Protein AF-A0A355GPN4-F1 (afdb_monomer_lite)

Foldseek 3Di:
DDDDDDDDDDDDPDPPPPPPQDAAEWAWPPPAALAEAEFDDQAAQWGKDFGKTKTFADPPQDDWWKWKDKAFPPDPDRPDPDTDTDDWDDDPGMTIDTDIGIAAGWIKMKMFTDDVPDTRYIYIHTTYGHHAEEEEEAAQQSAANDAAWAAQPPPRLLEWEAQPVVRHIDRCTFNGREDAPRGHHYPRRVVQNVRCVRRNGRYYYYYLYYHPDAPVQCPPPHPSVVSSVVSCVVNPDHDYYHYDYDPND

Sequence (249 aa):
MSCCYRILVLLVFSLISLDAQATEALDLTTPESHQVIQRTGVAPGAGYADVLISGMVPEGITKTTWEYRLVKLPEQSPSSDFWINFTPKVTEKRFSYSARIAAGGWYRLEVRCRMQDKTEAVGNVSPIGVGEVFVVAGQSYATNCNDERLKVTDSLQRVVAYDPTKQEWVIAHDPQPVYDNSDGGSIWPPLGDALVKEFRVPVAFVNAAVGATSSTQWLPGGKLHTQLIASGAKVGRFRAVLWQQGESD

Secondary structure (DSSP, 8-state):
---------------------PPEE-EEEESPTT-EEEPB--STT--EEEEEEEEEPPTT--SPEEEEEEEETT--S-S---PEEE--EEETTEEEEEEEEESSSEEEEEEEEEETTEEEEEEEEEEEEEEEEEEEEESGGGTT-BSSPP----TT--EEEEETTTTEEEE-PSSP--TT---SB-SHHHHHHHHHHHH-S-EEEEE---SS--GGGGSTTSHHHHHHHHHHHHH-S-SEEEEE--TT-

pLDDT: mean 90.15, std 15.4, range [38.78, 98.88]

Radius of gyration: 26.24 Å; chains: 1; bounding box: 101×47×77 Å

Structure (mmCIF, N/CA/C/O backbone):
data_AF-A0A355GPN4-F1
#
_entry.id   AF-A0A355GPN4-F1
#
loop_
_atom_site.group_PDB
_atom_site.id
_atom_site.type_symbol
_atom_site.label_atom_id
_atom_site.label_alt_id
_atom_site.label_comp_id
_atom_site.label_asym_id
_atom_site.label_entity_id
_atom_site.label_seq_id
_atom_site.pdbx_PDB_ins_code
_atom_site.Cartn_x
_atom_site.Cartn_y
_atom_site.Cartn_z
_atom_site.occupancy
_atom_site.B_iso_or_equiv
_atom_site.auth_seq_id
_atom_site.auth_comp_id
_atom_site.auth_asym_id
_atom_site.auth_atom_id
_atom_site.pdbx_PDB_model_num
ATOM 1 N N . MET A 1 1 ? -77.039 27.792 50.028 1.00 38.78 1 MET A N 1
ATOM 2 C CA . MET A 1 1 ? -76.796 26.482 49.389 1.00 38.78 1 MET A CA 1
ATOM 3 C C . MET A 1 1 ? -75.647 26.640 48.403 1.00 38.78 1 MET A C 1
ATOM 5 O O . MET A 1 1 ? -75.714 27.524 47.566 1.00 38.78 1 MET A O 1
ATOM 9 N N . SER A 1 2 ? -74.595 25.846 48.624 1.00 39.94 2 SER A N 1
ATOM 10 C CA . SER A 1 2 ? -73.394 25.554 47.820 1.00 39.94 2 SER A CA 1
ATOM 11 C C . SER A 1 2 ? -72.716 26.652 46.992 1.00 39.94 2 SER A C 1
ATOM 13 O O . SER A 1 2 ? -73.094 26.939 45.863 1.00 39.94 2 SER A O 1
ATOM 15 N N . CYS A 1 3 ? -71.594 27.141 47.527 1.00 39.72 3 CYS A N 1
ATOM 16 C CA . CYS A 1 3 ? -70.522 27.789 46.775 1.00 39.72 3 CYS A CA 1
ATOM 17 C C . CYS A 1 3 ? -69.564 26.691 46.263 1.00 39.72 3 CYS A C 1
ATOM 19 O O . CYS A 1 3 ? -68.892 26.041 47.064 1.00 39.72 3 CYS A O 1
ATOM 21 N N . CYS A 1 4 ? -69.549 26.419 44.955 1.00 42.28 4 CYS A N 1
ATOM 22 C CA . CYS A 1 4 ? -68.675 25.412 44.341 1.00 42.28 4 CYS A CA 1
ATOM 23 C C . CYS A 1 4 ? -67.326 26.029 43.942 1.00 42.28 4 CYS A C 1
ATOM 25 O O . CYS A 1 4 ? -67.251 26.803 42.990 1.00 42.28 4 CYS A O 1
ATOM 27 N N . TYR A 1 5 ? -66.251 25.637 44.630 1.00 43.25 5 TYR A N 1
ATOM 28 C CA . TYR A 1 5 ? -64.871 25.892 44.209 1.00 43.25 5 TYR A CA 1
ATOM 29 C C . TYR A 1 5 ? -64.500 24.963 43.039 1.00 43.25 5 TYR A C 1
ATOM 31 O O . TYR A 1 5 ? -64.577 23.742 43.162 1.00 43.25 5 TYR A O 1
ATOM 39 N N . ARG A 1 6 ? -64.079 25.530 41.902 1.00 45.38 6 ARG A N 1
ATOM 40 C CA . ARG A 1 6 ? -63.434 24.788 40.806 1.00 45.38 6 ARG A CA 1
ATOM 41 C C . ARG A 1 6 ? -61.923 24.793 41.034 1.00 45.38 6 ARG A C 1
ATOM 43 O O . ARG A 1 6 ? -61.300 25.847 40.968 1.00 45.38 6 ARG A O 1
ATOM 50 N N . ILE A 1 7 ? -61.344 23.623 41.294 1.00 46.84 7 ILE A N 1
ATOM 51 C CA . ILE A 1 7 ? -59.891 23.418 41.349 1.00 46.84 7 ILE A CA 1
ATOM 52 C C . ILE A 1 7 ? -59.412 23.101 39.929 1.00 46.84 7 ILE A C 1
ATOM 54 O O . ILE A 1 7 ? -59.847 22.120 39.329 1.00 46.84 7 ILE A O 1
ATOM 58 N N . LEU A 1 8 ? -58.539 23.950 39.386 1.00 39.59 8 LEU A N 1
ATOM 59 C CA . LEU A 1 8 ? -57.861 23.744 38.108 1.00 39.59 8 LEU A CA 1
ATOM 60 C C . LEU A 1 8 ? -56.520 23.047 38.386 1.00 39.59 8 LEU A C 1
ATOM 62 O O . LEU A 1 8 ? -55.628 23.648 38.980 1.00 39.59 8 LEU A O 1
ATOM 66 N N . VAL A 1 9 ? -56.381 21.781 37.990 1.00 46.44 9 VAL A N 1
ATOM 67 C CA . VAL A 1 9 ? -55.115 21.035 38.089 1.00 46.44 9 VAL A CA 1
ATOM 68 C C . VAL A 1 9 ? -54.337 21.230 36.787 1.00 46.44 9 VAL A C 1
ATOM 70 O O . VAL A 1 9 ? -54.730 20.720 35.741 1.00 46.44 9 VAL A O 1
ATOM 73 N N . LEU A 1 10 ? -53.244 21.992 36.848 1.00 40.38 10 LEU A N 1
ATOM 74 C CA . LEU A 1 10 ? -52.276 22.147 35.760 1.00 40.38 10 LEU A CA 1
ATOM 75 C C . LEU A 1 10 ? -51.282 20.977 35.803 1.00 40.38 10 LEU A C 1
ATOM 77 O O . LEU A 1 10 ? -50.395 20.932 36.652 1.00 40.38 10 LEU A O 1
ATOM 81 N N . LEU A 1 11 ? -51.447 20.020 34.890 1.00 44.78 11 LEU A N 1
ATOM 82 C CA . LEU A 1 11 ? -50.480 18.950 34.634 1.00 44.78 11 LEU A CA 1
ATOM 83 C C . LEU A 1 11 ? -49.342 19.500 33.766 1.00 44.78 11 LEU A C 1
ATOM 85 O O . LEU A 1 11 ? -49.505 19.699 32.563 1.00 44.78 11 LEU A O 1
ATOM 89 N N . VAL A 1 12 ? -48.189 19.753 34.383 1.00 48.34 12 VAL A N 1
ATOM 90 C CA . VAL A 1 12 ? -46.943 20.074 33.678 1.00 48.34 12 VAL A CA 1
ATOM 91 C C . VAL A 1 12 ? -46.299 18.756 33.244 1.00 48.34 12 VAL A C 1
ATOM 93 O O . VAL A 1 12 ? -45.722 18.041 34.059 1.00 48.34 12 VAL A O 1
ATOM 96 N N . PHE A 1 13 ? -46.423 18.409 31.963 1.00 47.50 13 PHE A N 1
ATOM 97 C CA . PHE A 1 13 ? -45.644 17.328 31.360 1.00 47.50 13 PHE A CA 1
ATOM 98 C C . PHE A 1 13 ? -44.228 17.845 31.076 1.00 47.50 13 PHE A C 1
ATOM 100 O O . PHE A 1 13 ? -44.001 18.543 30.090 1.00 47.50 13 PHE A O 1
ATOM 107 N N . SER A 1 14 ? -43.270 17.513 31.943 1.00 50.06 14 SER A N 1
ATOM 108 C CA . SER A 1 14 ? -41.848 17.676 31.634 1.00 50.06 14 SER A CA 1
ATOM 109 C C . SER A 1 14 ? -41.467 16.686 30.533 1.00 50.06 14 SER A C 1
ATOM 111 O O . SER A 1 14 ? -41.400 15.480 30.767 1.00 50.06 14 SER A O 1
ATOM 113 N N . LEU A 1 15 ? -41.234 17.200 29.326 1.00 45.91 15 LEU A N 1
ATOM 114 C CA . LEU A 1 15 ? -40.596 16.471 28.233 1.00 45.91 15 LEU A CA 1
ATOM 115 C C . LEU A 1 15 ? -39.163 16.132 28.660 1.00 45.91 15 LEU A C 1
ATOM 117 O O . LEU A 1 15 ? -38.282 16.987 28.647 1.00 45.91 15 LEU A O 1
ATOM 121 N N . ILE A 1 16 ? -38.936 14.888 29.078 1.00 50.06 16 ILE A N 1
ATOM 122 C CA . ILE A 1 16 ? -37.587 14.342 29.214 1.00 50.06 16 ILE A CA 1
ATOM 123 C C . ILE A 1 16 ? -37.108 14.074 27.787 1.00 50.06 16 ILE A C 1
ATOM 125 O O . ILE A 1 16 ? -37.475 13.065 27.184 1.00 50.06 16 ILE A O 1
ATOM 129 N N . SER A 1 17 ? -36.337 15.003 27.222 1.00 50.44 17 SER A N 1
ATOM 130 C CA . SER A 1 17 ? -35.574 14.740 26.005 1.00 50.44 17 SER A CA 1
ATOM 131 C C . SER A 1 17 ? -34.567 13.637 26.320 1.00 50.44 17 SER A C 1
ATOM 133 O O . SER A 1 17 ? -33.613 13.851 27.067 1.00 50.44 17 SER A O 1
ATOM 135 N N . LEU A 1 18 ? -34.805 12.434 25.797 1.00 48.09 18 LEU A N 1
ATOM 136 C CA . LEU A 1 18 ? -33.777 11.406 25.718 1.00 48.09 18 LEU A CA 1
ATOM 137 C C . LEU A 1 18 ? -32.773 11.895 24.668 1.00 48.09 18 LEU A C 1
ATOM 139 O O . LEU A 1 18 ? -33.028 11.771 23.471 1.00 48.09 18 LEU A O 1
ATOM 143 N N . ASP A 1 19 ? -31.668 12.496 25.105 1.00 48.44 19 ASP A N 1
ATOM 144 C CA . ASP A 1 19 ? -30.539 12.768 24.217 1.00 48.44 19 ASP A CA 1
ATOM 145 C C . ASP A 1 19 ? -29.969 11.419 23.764 1.00 48.44 19 ASP A C 1
ATOM 147 O O . ASP A 1 19 ? -29.185 10.767 24.459 1.00 48.44 19 ASP A O 1
ATOM 151 N N . ALA A 1 20 ? -30.406 10.961 22.593 1.00 54.94 20 ALA A N 1
ATOM 152 C CA . ALA A 1 20 ? -29.729 9.902 21.871 1.00 54.94 20 ALA A CA 1
ATOM 153 C C . ALA A 1 20 ? -28.392 10.478 21.396 1.00 54.94 20 ALA A C 1
ATOM 155 O O . ALA A 1 20 ? -28.306 11.085 20.331 1.00 54.94 20 ALA A O 1
ATOM 156 N N . GLN A 1 21 ? -27.354 10.344 22.221 1.00 59.97 21 GLN A N 1
ATOM 157 C CA . GLN A 1 21 ? -26.003 10.742 21.841 1.00 59.97 21 GLN A CA 1
ATOM 158 C C . GLN A 1 21 ? -25.615 9.983 20.565 1.00 59.97 21 GLN A C 1
ATOM 160 O O . GLN A 1 21 ? -25.544 8.750 20.570 1.00 59.97 21 GLN A O 1
ATOM 165 N N . ALA A 1 22 ? -25.404 10.723 19.481 1.00 69.44 22 ALA A N 1
ATOM 166 C CA . ALA A 1 22 ? -24.989 10.166 18.205 1.00 69.44 22 ALA A CA 1
ATOM 167 C C . ALA A 1 22 ? -23.599 9.524 18.329 1.00 69.44 22 ALA A C 1
ATOM 169 O O . ALA A 1 22 ? -22.736 10.028 19.045 1.00 69.44 22 ALA A O 1
ATOM 170 N N . THR A 1 23 ? -23.382 8.410 17.630 1.00 82.25 23 THR A N 1
ATOM 171 C CA . THR A 1 23 ? -22.045 7.828 17.480 1.00 82.25 23 THR A CA 1
ATOM 172 C C . THR A 1 23 ? -21.208 8.739 16.585 1.00 82.25 23 THR A C 1
ATOM 174 O O . THR A 1 23 ? -21.593 9.014 15.448 1.00 82.25 23 THR A O 1
ATOM 177 N N . GLU A 1 24 ? -20.065 9.193 17.087 1.00 88.75 24 GLU A N 1
ATOM 178 C CA . GLU A 1 24 ? -19.136 10.041 16.345 1.00 88.75 24 GLU A CA 1
ATOM 179 C C . GLU A 1 24 ? -18.369 9.250 15.274 1.00 88.75 24 GLU A C 1
ATOM 181 O O . GLU A 1 24 ? -18.123 8.044 15.394 1.00 88.75 24 GLU A O 1
ATOM 186 N N . ALA A 1 25 ? -17.951 9.935 14.210 1.00 90.00 25 ALA A N 1
ATOM 187 C CA . ALA A 1 25 ? -17.074 9.346 13.207 1.00 90.00 25 ALA A CA 1
ATOM 188 C C . ALA A 1 25 ? -15.626 9.326 13.720 1.00 90.00 25 ALA A C 1
ATOM 190 O O . ALA A 1 25 ? -15.084 10.350 14.130 1.00 90.00 25 ALA A O 1
ATOM 191 N N . LEU A 1 26 ? -14.987 8.159 13.676 1.00 92.31 26 LEU A N 1
ATOM 192 C CA . LEU A 1 26 ? -13.564 7.996 13.952 1.00 92.31 26 LEU A CA 1
ATOM 193 C C . LEU A 1 26 ? -12.792 8.075 12.631 1.00 92.31 26 LEU A C 1
ATOM 195 O O . LEU A 1 26 ? -12.915 7.188 11.785 1.00 92.31 26 LEU A O 1
ATOM 199 N N . ASP A 1 27 ? -11.992 9.124 12.467 1.00 92.56 27 ASP A N 1
ATOM 200 C CA . ASP A 1 27 ? -11.192 9.338 11.260 1.00 92.56 27 ASP A CA 1
ATOM 201 C C . ASP A 1 27 ? -9.938 8.451 11.273 1.00 92.56 27 ASP A C 1
ATOM 203 O O . ASP A 1 27 ? -9.030 8.655 12.086 1.00 92.56 27 ASP A O 1
ATOM 207 N N . LEU A 1 28 ? -9.908 7.439 10.399 1.00 96.81 28 LEU A N 1
ATOM 208 C CA . LEU A 1 28 ? -8.771 6.536 10.227 1.00 96.81 28 LEU A CA 1
ATOM 209 C C . LEU A 1 28 ? -7.838 7.076 9.144 1.00 96.81 28 LEU A C 1
ATOM 211 O O . LEU A 1 28 ? -8.237 7.255 8.000 1.00 96.81 28 LEU A O 1
ATOM 215 N N . THR A 1 29 ? -6.568 7.256 9.497 1.00 96.44 29 THR A N 1
ATOM 216 C CA . THR A 1 29 ? -5.529 7.745 8.581 1.00 96.44 29 THR A CA 1
ATOM 217 C C . THR A 1 29 ? -4.593 6.647 8.092 1.00 96.44 29 THR A C 1
ATOM 219 O O . THR A 1 29 ? -3.949 6.809 7.063 1.00 96.44 29 THR A O 1
ATOM 222 N N . THR A 1 30 ? -4.471 5.540 8.832 1.00 96.62 30 THR A N 1
ATOM 223 C CA . THR A 1 30 ? -3.717 4.349 8.412 1.00 96.62 30 THR A CA 1
ATOM 224 C C . THR A 1 30 ? -4.454 3.098 8.892 1.00 96.62 30 THR A C 1
ATOM 226 O O . THR A 1 30 ? -4.911 3.085 10.042 1.00 96.62 30 THR A O 1
ATOM 229 N N . PRO A 1 31 ? -4.539 2.031 8.081 1.00 97.44 31 PRO A N 1
ATOM 230 C CA . PRO A 1 31 ? -4.145 1.953 6.666 1.00 97.44 31 PRO A CA 1
ATOM 231 C C . PRO A 1 31 ? -5.037 2.790 5.731 1.00 97.44 31 PRO A C 1
ATOM 233 O O . PRO A 1 31 ? -6.123 3.210 6.118 1.00 97.44 31 PRO A O 1
ATOM 236 N N . GLU A 1 32 ? -4.562 3.028 4.507 1.00 97.88 32 GLU A N 1
ATOM 237 C CA . GLU A 1 32 ? -5.301 3.697 3.425 1.00 97.88 32 GLU A CA 1
ATOM 238 C C . GLU A 1 32 ? -6.197 2.694 2.669 1.00 97.88 32 GLU A C 1
ATOM 240 O O . GLU A 1 32 ? -5.921 1.491 2.642 1.00 97.88 32 GLU A O 1
ATOM 245 N N . SER A 1 33 ? -7.263 3.173 2.014 1.00 98.06 33 SER A N 1
ATOM 246 C CA . SER A 1 33 ? -8.068 2.324 1.120 1.00 98.06 33 SER A CA 1
ATOM 247 C C . SER A 1 33 ? -7.189 1.738 0.009 1.00 98.06 33 SER A C 1
ATOM 249 O O . SER A 1 33 ? -6.311 2.419 -0.509 1.00 98.06 33 SER A O 1
ATOM 251 N N . HIS A 1 34 ? -7.415 0.468 -0.328 1.00 98.38 34 HIS A N 1
ATOM 252 C CA . HIS A 1 34 ? -6.662 -0.361 -1.277 1.00 98.38 34 HIS A CA 1
ATOM 253 C C . HIS A 1 34 ? -5.178 -0.584 -0.953 1.00 98.38 34 HIS A C 1
ATOM 255 O O . HIS A 1 34 ? -4.486 -1.260 -1.713 1.00 98.38 34 HIS A O 1
ATOM 261 N N . GLN A 1 35 ? -4.679 -0.113 0.191 1.00 98.44 35 GLN A N 1
ATOM 262 C CA . GLN A 1 35 ? -3.290 -0.337 0.573 1.00 98.44 35 GLN A CA 1
ATOM 263 C C . GLN A 1 35 ? -3.006 -1.826 0.807 1.00 98.44 35 GLN A C 1
ATOM 265 O O . GLN A 1 35 ? -3.729 -2.514 1.537 1.00 98.44 35 GLN A O 1
ATOM 270 N N . VAL A 1 36 ? -1.898 -2.312 0.242 1.00 98.62 36 VAL A N 1
ATOM 271 C CA . VAL A 1 36 ? -1.326 -3.625 0.564 1.00 98.62 36 VAL A CA 1
ATOM 272 C C . VAL A 1 36 ? -0.089 -3.429 1.429 1.00 98.62 36 VAL A C 1
ATOM 274 O O . VAL A 1 36 ? 0.824 -2.687 1.076 1.00 98.62 36 VAL A O 1
ATOM 277 N N . ILE A 1 37 ? -0.047 -4.123 2.562 1.00 98.50 37 ILE A N 1
ATOM 278 C CA . ILE A 1 37 ? 1.086 -4.142 3.482 1.00 98.50 37 ILE A CA 1
ATOM 279 C C . ILE A 1 37 ? 1.885 -5.428 3.247 1.00 98.50 37 ILE A C 1
ATOM 281 O O . ILE A 1 37 ? 1.318 -6.524 3.188 1.00 98.50 37 ILE A O 1
ATOM 285 N N . GLN A 1 38 ? 3.210 -5.307 3.139 1.00 98.56 38 GLN A N 1
ATOM 286 C CA . GLN A 1 38 ? 4.100 -6.443 2.902 1.00 98.56 38 GLN A CA 1
ATOM 287 C C . GLN A 1 38 ? 4.023 -7.473 4.033 1.00 98.56 38 GLN A C 1
ATOM 289 O O . GLN A 1 38 ? 4.368 -7.199 5.187 1.00 98.56 38 GLN A O 1
ATOM 294 N N . ARG A 1 39 ? 3.656 -8.704 3.678 1.00 98.31 39 ARG A N 1
ATOM 295 C CA . ARG A 1 39 ? 3.628 -9.843 4.595 1.00 98.31 39 ARG A CA 1
ATOM 296 C C . ARG A 1 39 ? 5.029 -10.360 4.924 1.00 98.31 39 ARG A C 1
ATOM 298 O O . ARG A 1 39 ? 5.952 -10.325 4.107 1.00 98.31 39 ARG A O 1
ATOM 305 N N . THR A 1 40 ? 5.149 -10.947 6.105 1.00 98.31 40 THR A N 1
ATOM 306 C CA . THR A 1 40 ? 6.187 -11.903 6.488 1.00 98.31 40 THR A CA 1
ATOM 307 C C . THR A 1 40 ? 5.777 -13.309 6.035 1.00 98.31 40 THR A C 1
ATOM 309 O O . THR A 1 40 ? 4.624 -13.707 6.202 1.00 98.31 40 THR A O 1
ATOM 312 N N . GLY A 1 41 ? 6.732 -14.074 5.499 1.00 96.00 41 GLY A N 1
ATOM 313 C CA . GLY A 1 41 ? 6.500 -15.388 4.886 1.00 96.00 41 GLY A CA 1
ATOM 314 C C . GLY A 1 41 ? 6.372 -15.317 3.360 1.00 96.00 41 GLY A C 1
ATOM 315 O O . GLY A 1 41 ? 6.245 -14.233 2.794 1.00 96.00 41 GLY A O 1
ATOM 316 N N . VAL A 1 42 ? 6.473 -16.474 2.695 1.00 94.19 42 VAL A N 1
ATOM 317 C CA . VAL A 1 42 ? 6.404 -16.593 1.221 1.00 94.19 42 VAL A CA 1
ATOM 318 C C . VAL A 1 42 ? 5.421 -17.659 0.730 1.00 94.19 42 VAL A C 1
ATOM 320 O O . VAL A 1 42 ? 5.001 -17.602 -0.420 1.00 94.19 42 VAL A O 1
ATOM 323 N N . ALA A 1 43 ? 4.981 -18.581 1.593 1.00 96.75 43 ALA A N 1
ATOM 324 C CA . ALA A 1 43 ? 4.058 -19.651 1.209 1.00 96.75 43 ALA A CA 1
ATOM 325 C C . ALA A 1 43 ? 2.722 -19.093 0.667 1.00 96.75 43 ALA A C 1
ATOM 327 O O . ALA A 1 43 ? 2.208 -18.131 1.250 1.00 96.75 43 ALA A O 1
ATOM 328 N N . PRO A 1 44 ? 2.145 -19.660 -0.408 1.00 96.88 44 PRO A N 1
ATOM 329 C CA . PRO A 1 44 ? 0.912 -19.149 -1.005 1.00 96.88 44 PRO A CA 1
ATOM 330 C C . PRO A 1 44 ? -0.246 -19.023 -0.005 1.00 96.88 44 PRO A C 1
ATOM 332 O O . PRO A 1 44 ? -0.556 -19.965 0.722 1.00 96.88 44 PRO A O 1
ATOM 335 N N . GLY A 1 45 ? -0.894 -17.858 0.028 1.00 95.25 45 GLY A N 1
ATOM 336 C CA . GLY A 1 45 ? -2.066 -17.560 0.860 1.00 95.25 45 GLY A CA 1
ATOM 337 C C . GLY A 1 45 ? -1.794 -17.459 2.365 1.00 95.25 45 GLY A C 1
ATOM 338 O O . GLY A 1 45 ? -2.736 -17.287 3.132 1.00 95.25 45 GLY A O 1
ATOM 339 N N . ALA A 1 46 ? -0.535 -17.571 2.795 1.00 96.25 46 ALA A N 1
ATOM 340 C CA . ALA A 1 46 ? -0.139 -17.578 4.201 1.00 96.25 46 ALA A CA 1
ATOM 341 C C . ALA A 1 46 ? 0.718 -16.357 4.567 1.00 96.25 46 ALA A C 1
ATOM 343 O O . ALA A 1 46 ? 1.119 -15.571 3.711 1.00 96.25 46 ALA A O 1
ATOM 344 N N . GLY A 1 47 ? 1.046 -16.216 5.848 1.00 97.50 47 GLY A N 1
ATOM 345 C CA . GLY A 1 47 ? 1.849 -15.108 6.362 1.00 97.50 47 GLY A CA 1
ATOM 346 C C . GLY A 1 47 ? 1.010 -14.055 7.073 1.00 97.50 47 GLY A C 1
ATOM 347 O O . GLY A 1 47 ? -0.192 -14.223 7.273 1.00 97.50 47 GLY A O 1
ATOM 348 N N . TYR A 1 48 ? 1.665 -12.986 7.501 1.00 98.00 48 TYR A N 1
ATOM 349 C CA . TYR A 1 48 ? 1.042 -11.913 8.274 1.00 98.00 48 TYR A CA 1
ATOM 350 C C . TYR A 1 48 ? 1.848 -10.622 8.162 1.00 98.00 48 TYR A C 1
ATOM 352 O O . TYR A 1 48 ? 3.027 -10.657 7.813 1.00 98.00 48 TYR A O 1
ATOM 360 N N . ALA A 1 49 ? 1.250 -9.495 8.522 1.00 98.12 49 ALA A N 1
ATOM 361 C CA . ALA A 1 49 ? 1.951 -8.241 8.749 1.00 98.12 49 ALA A CA 1
ATOM 362 C C . ALA A 1 49 ? 1.478 -7.618 10.061 1.00 98.12 49 ALA A C 1
ATOM 364 O O . ALA A 1 49 ? 0.342 -7.827 10.485 1.00 98.12 49 ALA A O 1
ATOM 365 N N . ASP A 1 50 ? 2.362 -6.855 10.691 1.00 97.75 50 ASP A N 1
ATOM 366 C CA . ASP A 1 50 ? 1.986 -5.969 11.783 1.00 97.75 50 ASP A CA 1
ATOM 367 C C . ASP A 1 50 ? 1.538 -4.647 11.129 1.00 97.75 50 ASP A C 1
ATOM 369 O O . ASP A 1 50 ? 2.355 -3.889 10.605 1.00 97.75 50 ASP A O 1
ATOM 373 N N . VAL A 1 51 ? 0.221 -4.447 11.045 1.00 97.81 51 VAL A N 1
ATOM 374 C CA . VAL A 1 51 ? -0.431 -3.329 10.353 1.00 97.81 51 VAL A CA 1
ATOM 375 C C . VAL A 1 51 ? -0.678 -2.205 11.348 1.00 97.81 51 VAL A C 1
ATOM 377 O O . VAL A 1 51 ? -1.342 -2.394 12.369 1.00 97.81 51 VAL A O 1
ATOM 380 N N . LEU A 1 52 ? -0.151 -1.023 11.035 1.00 98.06 52 LEU A N 1
ATOM 381 C CA . LEU A 1 52 ? -0.420 0.180 11.808 1.00 98.06 52 LEU A CA 1
ATOM 382 C C . LEU A 1 52 ? -1.866 0.621 11.579 1.00 98.06 52 LEU A C 1
ATOM 384 O O . LEU A 1 52 ? -2.264 0.911 10.458 1.00 98.06 52 LEU A O 1
ATOM 388 N N . ILE A 1 53 ? -2.623 0.707 12.663 1.00 98.12 53 ILE A N 1
ATOM 389 C CA . ILE A 1 53 ? -3.938 1.326 12.725 1.00 98.12 53 ILE A CA 1
ATOM 390 C C . ILE A 1 53 ? -3.752 2.668 13.421 1.00 98.12 53 ILE A C 1
ATOM 392 O O . ILE A 1 53 ? -3.311 2.710 14.573 1.00 98.12 53 ILE A O 1
ATOM 396 N N . SER A 1 54 ? -4.070 3.763 12.743 1.00 97.62 54 SER A N 1
ATOM 397 C CA . SER A 1 54 ? -3.977 5.099 13.323 1.00 97.62 54 SER A CA 1
ATOM 398 C C . SER A 1 54 ? -5.076 6.013 12.829 1.00 97.62 54 SER A C 1
ATOM 400 O O . SER A 1 54 ? -5.640 5.814 11.755 1.00 97.62 54 SER A O 1
ATOM 402 N N . GLY A 1 55 ? -5.328 7.056 13.603 1.00 96.38 55 GLY A N 1
ATOM 403 C CA . GLY A 1 55 ? -6.344 8.038 13.284 1.00 96.38 55 GLY A CA 1
ATOM 404 C C . GLY A 1 55 ? -6.410 9.152 14.315 1.00 96.38 55 GLY A C 1
ATOM 405 O O . GLY A 1 55 ? -5.584 9.226 15.236 1.00 96.38 55 GLY A O 1
ATOM 406 N N . MET A 1 56 ? -7.407 10.011 14.156 1.00 94.44 56 MET A N 1
ATOM 407 C CA . MET A 1 56 ? -7.688 11.101 15.082 1.00 94.44 56 MET A CA 1
ATOM 408 C C . MET A 1 56 ? -8.778 10.681 16.063 1.00 94.44 56 MET A C 1
ATOM 410 O O . MET A 1 56 ? -9.813 10.156 15.670 1.00 94.44 56 MET A O 1
ATOM 414 N N . VAL A 1 57 ? -8.537 10.900 17.353 1.00 89.25 57 VAL A N 1
ATOM 415 C CA . VAL A 1 57 ? -9.526 10.671 18.408 1.00 89.25 57 VAL A CA 1
ATOM 416 C C . VAL A 1 57 ? -10.510 11.850 18.406 1.00 89.25 57 VAL A C 1
ATOM 418 O O . VAL A 1 57 ? -10.049 12.989 18.541 1.00 89.25 57 VAL A O 1
ATOM 421 N N . PRO A 1 58 ? -11.830 11.613 18.273 1.00 86.06 58 PRO A N 1
ATOM 422 C CA . PRO A 1 58 ? -12.830 12.671 18.367 1.00 86.06 58 PRO A CA 1
ATOM 423 C C . PRO A 1 58 ? -12.804 13.356 19.737 1.00 86.06 58 PRO A C 1
ATOM 425 O O . PRO A 1 58 ? -12.348 12.785 20.735 1.00 86.06 58 PRO A O 1
ATOM 428 N N . GLU A 1 59 ? -13.279 14.599 19.799 1.00 84.31 59 GLU A N 1
ATOM 429 C CA . GLU A 1 59 ? -13.324 15.334 21.063 1.00 84.31 59 GLU A CA 1
ATOM 430 C C . GLU A 1 59 ? -14.288 14.667 22.056 1.00 84.31 59 GLU A C 1
ATOM 432 O O . GLU A 1 59 ? -15.280 14.053 21.683 1.00 84.31 59 GLU A O 1
ATOM 437 N N . GLY A 1 60 ? -13.975 14.733 23.351 1.00 78.94 60 GLY A N 1
ATOM 438 C CA . GLY A 1 60 ? -14.820 14.142 24.398 1.00 78.94 60 GLY A CA 1
ATOM 439 C C . GLY A 1 60 ? -14.674 12.627 24.596 1.00 78.94 60 GLY A C 1
ATOM 440 O O . GLY A 1 60 ? -15.102 12.118 25.633 1.00 78.94 60 GLY A O 1
ATOM 441 N N . ILE A 1 61 ? -13.992 11.905 23.697 1.00 79.94 61 ILE A N 1
ATOM 442 C CA . ILE A 1 61 ? -13.700 10.475 23.872 1.00 79.94 61 ILE A CA 1
ATOM 443 C C . ILE A 1 61 ? -12.603 10.298 24.931 1.00 79.94 61 ILE A C 1
ATOM 445 O O . ILE A 1 61 ? -11.404 10.339 24.653 1.00 79.94 61 ILE A O 1
ATOM 449 N N . THR A 1 62 ? -13.020 10.099 26.182 1.00 71.50 62 THR A N 1
ATOM 450 C CA . THR A 1 62 ? -12.127 9.823 27.313 1.00 71.50 62 THR A CA 1
ATOM 451 C C . THR A 1 62 ? -12.594 8.560 28.040 1.00 71.50 62 THR A C 1
ATOM 453 O O . THR A 1 62 ? -13.772 8.419 28.345 1.00 71.50 62 THR A O 1
ATOM 456 N N . LYS A 1 63 ? -11.669 7.630 28.327 1.00 74.38 63 LYS A N 1
ATOM 457 C CA . LYS A 1 63 ? -11.926 6.371 29.068 1.00 74.38 63 LYS A CA 1
ATOM 458 C C . LYS A 1 63 ? -12.851 5.358 28.364 1.00 74.38 63 LYS A C 1
ATOM 460 O O . LYS A 1 63 ? -13.691 4.732 29.005 1.00 74.38 63 LYS A O 1
ATOM 465 N N . THR A 1 64 ? -12.664 5.158 27.064 1.00 85.25 64 THR A N 1
ATOM 466 C CA . THR A 1 64 ? -13.369 4.133 26.281 1.00 85.25 64 THR A CA 1
ATOM 467 C C . THR A 1 64 ? -12.554 2.850 26.125 1.00 85.25 64 THR A C 1
ATOM 469 O O . THR A 1 64 ? -11.321 2.864 26.142 1.00 85.25 64 THR A O 1
ATOM 472 N N . THR A 1 65 ? -13.252 1.735 25.929 1.00 92.69 65 THR A N 1
ATOM 473 C CA . THR A 1 65 ? -12.672 0.488 25.427 1.00 92.69 65 THR A CA 1
ATOM 474 C C . THR A 1 65 ? -12.503 0.599 23.916 1.00 92.69 65 THR A C 1
ATOM 476 O O . THR A 1 65 ? -13.437 1.000 23.219 1.00 92.69 65 THR A O 1
ATOM 479 N N . TRP A 1 66 ? -11.320 0.254 23.413 1.00 95.06 66 TRP A N 1
ATOM 480 C CA . TRP A 1 66 ? -11.007 0.281 21.989 1.00 95.06 66 TRP A CA 1
ATOM 481 C C . TRP A 1 66 ? -11.036 -1.124 21.421 1.00 95.06 66 TRP A C 1
ATOM 483 O O . TRP A 1 66 ? -10.420 -2.045 21.960 1.00 95.06 66 TRP A O 1
ATOM 493 N N . GLU A 1 67 ? -11.741 -1.275 20.312 1.00 95.88 67 GLU A N 1
ATOM 494 C CA . GLU A 1 67 ? -11.922 -2.557 19.657 1.00 95.88 67 GLU A CA 1
ATOM 495 C C . GLU A 1 67 ? -11.735 -2.414 18.152 1.00 95.88 67 GLU A C 1
ATOM 497 O O . GLU A 1 67 ? -12.142 -1.413 17.559 1.00 95.88 67 GLU A O 1
ATOM 502 N N . TYR A 1 68 ? -11.141 -3.421 17.521 1.00 96.25 68 TYR A N 1
ATOM 503 C CA . TYR A 1 68 ? -11.106 -3.518 16.067 1.00 96.25 68 TYR A CA 1
ATOM 504 C C . TYR A 1 68 ? -11.629 -4.868 15.593 1.00 96.25 68 TYR A C 1
ATOM 506 O O . TYR A 1 68 ? -11.635 -5.856 16.331 1.00 96.25 68 TYR A O 1
ATOM 514 N N . ARG A 1 69 ? -12.065 -4.910 14.338 1.00 93.94 69 ARG A N 1
ATOM 515 C CA . ARG A 1 69 ? -12.499 -6.128 13.662 1.00 93.94 69 ARG A CA 1
ATOM 516 C C . ARG A 1 69 ? -12.069 -6.096 12.205 1.00 93.94 69 ARG A C 1
ATOM 518 O O . ARG A 1 69 ? -12.027 -5.042 11.577 1.00 93.94 69 ARG A O 1
ATOM 525 N N . LEU A 1 70 ? -11.774 -7.276 11.671 1.00 92.88 70 LEU A N 1
ATOM 526 C CA . LEU A 1 70 ? -11.489 -7.483 10.258 1.00 92.88 70 LEU A CA 1
ATOM 527 C C . LEU A 1 70 ? -12.603 -8.312 9.633 1.00 92.88 70 LEU A C 1
ATOM 529 O O . LEU A 1 70 ? -12.890 -9.415 10.092 1.00 92.88 70 LEU A O 1
ATOM 533 N N . VAL A 1 71 ? -13.196 -7.793 8.564 1.00 91.69 71 VAL A N 1
ATOM 534 C CA . VAL A 1 71 ? -14.173 -8.513 7.740 1.00 91.69 71 VAL A CA 1
ATOM 535 C C . VAL A 1 71 ? -13.497 -8.869 6.425 1.00 91.69 71 VAL A C 1
ATOM 537 O O . VAL A 1 71 ? -13.063 -7.976 5.701 1.00 91.69 71 VAL A O 1
ATOM 540 N N . LYS A 1 72 ? -13.360 -10.160 6.116 1.00 90.81 72 LYS A N 1
ATOM 541 C CA . LYS A 1 72 ? -12.745 -10.609 4.861 1.00 90.81 72 LYS A CA 1
ATOM 542 C C . LYS A 1 72 ? -13.725 -10.406 3.700 1.00 90.81 72 LYS A C 1
ATOM 544 O O . LYS A 1 72 ? -14.866 -10.830 3.782 1.00 90.81 72 LYS A O 1
ATOM 549 N N . LEU A 1 73 ? -13.286 -9.784 2.612 1.00 91.12 73 LEU A N 1
ATOM 550 C CA . LEU A 1 73 ? -14.104 -9.538 1.421 1.00 91.12 73 LEU A CA 1
ATOM 551 C C . LEU A 1 73 ? -13.950 -10.689 0.404 1.00 91.12 73 LEU A C 1
ATOM 553 O O . LEU A 1 73 ? -12.861 -11.269 0.320 1.00 91.12 73 LEU A O 1
ATOM 557 N N . PRO A 1 74 ? -14.996 -11.033 -0.380 1.00 85.62 74 PRO A N 1
ATOM 558 C CA . PRO A 1 74 ? -16.274 -10.326 -0.555 1.00 85.62 74 PRO A CA 1
ATOM 559 C C . PRO A 1 74 ? -17.397 -10.739 0.419 1.00 85.62 74 PRO A C 1
ATOM 561 O O . PRO A 1 74 ? -18.561 -10.439 0.154 1.00 85.62 74 PRO A O 1
ATOM 564 N N . GLU A 1 75 ? -17.102 -11.438 1.521 1.00 75.88 75 GLU A N 1
ATOM 565 C CA . GLU A 1 75 ? -18.145 -11.820 2.482 1.00 75.88 75 GLU A CA 1
ATOM 566 C C . GLU A 1 75 ? -18.808 -10.566 3.086 1.00 75.88 75 GLU A C 1
ATOM 568 O O . GLU A 1 75 ? -18.140 -9.658 3.582 1.00 75.88 75 GLU A O 1
ATOM 573 N N . GLN A 1 76 ? -20.142 -10.490 2.994 1.00 56.53 76 GLN A N 1
ATOM 574 C CA . GLN A 1 76 ? -20.926 -9.323 3.429 1.00 56.53 76 GLN A CA 1
ATOM 575 C C . GLN A 1 76 ? -21.297 -9.376 4.916 1.00 56.53 76 GLN A C 1
ATOM 577 O O . GLN A 1 76 ? -21.468 -8.332 5.548 1.00 56.53 76 GLN A O 1
ATOM 582 N N . SER A 1 77 ? -21.410 -10.579 5.482 1.00 55.62 77 SER A N 1
ATOM 583 C CA . SER A 1 77 ? -21.676 -10.773 6.905 1.00 55.62 77 SER A CA 1
ATOM 584 C C . SER A 1 77 ? -20.359 -11.001 7.641 1.00 55.62 77 SER A C 1
ATOM 586 O O . SER A 1 77 ? -19.546 -11.795 7.167 1.00 55.62 77 SER A O 1
ATOM 588 N N . PRO A 1 78 ? -20.128 -10.348 8.795 1.00 56.50 78 PRO A N 1
ATOM 589 C CA . PRO A 1 78 ? -18.996 -10.691 9.639 1.00 56.50 78 PRO A CA 1
ATOM 590 C C . PRO A 1 78 ? -19.076 -12.189 9.931 1.00 56.50 78 PRO A C 1
ATOM 592 O O . PRO A 1 78 ? -20.065 -12.649 10.497 1.00 56.50 78 PRO A O 1
ATOM 595 N N . SER A 1 79 ? -18.054 -12.961 9.559 1.00 50.81 79 SER A N 1
ATOM 596 C CA . SER A 1 79 ? -17.998 -14.389 9.902 1.00 50.81 79 SER A CA 1
ATOM 597 C C . SER A 1 79 ? -17.995 -14.616 11.423 1.00 50.81 79 SER A C 1
ATOM 599 O O . SER A 1 79 ? -18.226 -15.729 11.888 1.00 50.81 79 SER A O 1
ATOM 601 N N . SER A 1 80 ? -17.792 -13.551 12.210 1.00 53.09 80 SER A N 1
ATOM 602 C CA . SER A 1 80 ? -18.077 -13.497 13.641 1.00 53.09 80 SER A CA 1
ATOM 603 C C . SER A 1 80 ? -18.318 -12.058 14.133 1.00 53.09 80 SER A C 1
ATOM 605 O O . SER A 1 80 ? -17.724 -11.098 13.633 1.00 53.09 80 SER A O 1
ATOM 607 N N . ASP A 1 81 ? -19.113 -11.905 15.195 1.00 63.94 81 ASP A N 1
ATOM 608 C CA . ASP A 1 81 ? -19.196 -10.685 16.020 1.00 63.94 81 ASP A CA 1
ATOM 609 C C . ASP A 1 81 ? -17.947 -10.472 16.902 1.00 63.94 81 ASP A C 1
ATOM 611 O O . ASP A 1 81 ? -17.990 -9.795 17.930 1.00 63.94 81 ASP A O 1
ATOM 615 N N . PHE A 1 82 ? -16.809 -11.057 16.519 1.00 82.88 82 PHE A N 1
ATOM 616 C CA . PHE A 1 82 ? -15.608 -11.069 17.337 1.00 82.88 82 PHE A CA 1
ATOM 617 C C . PHE A 1 82 ? -14.811 -9.776 17.157 1.00 82.88 82 PHE A C 1
ATOM 619 O O . PHE A 1 82 ? -14.018 -9.611 16.229 1.00 82.88 82 PHE A O 1
ATOM 626 N N . TRP A 1 83 ? -15.055 -8.842 18.066 1.00 93.06 83 TRP A N 1
ATOM 627 C CA . TRP A 1 83 ? -14.262 -7.635 18.235 1.00 93.06 83 TRP A CA 1
ATOM 628 C C . TRP A 1 83 ? -13.034 -7.931 19.098 1.00 93.06 83 TRP A C 1
ATOM 630 O O . TRP A 1 83 ? -13.129 -8.595 20.130 1.00 93.06 83 TRP A O 1
ATOM 640 N N . ILE A 1 84 ? -11.873 -7.433 18.677 1.00 94.62 84 ILE A N 1
ATOM 641 C CA . ILE A 1 84 ? -10.605 -7.608 19.383 1.00 94.62 84 ILE A CA 1
ATOM 642 C C . ILE A 1 84 ? -10.307 -6.333 20.162 1.00 94.62 84 ILE A C 1
ATOM 644 O O . ILE A 1 84 ? -10.134 -5.267 19.572 1.00 94.62 84 ILE A O 1
ATOM 648 N N . ASN A 1 85 ? -10.210 -6.460 21.484 1.00 95.69 85 ASN A N 1
ATOM 649 C CA . ASN A 1 85 ? -9.794 -5.369 22.359 1.00 95.69 85 ASN A CA 1
ATOM 650 C C . ASN A 1 85 ? -8.329 -4.996 22.116 1.00 95.69 85 ASN A C 1
ATOM 652 O O . ASN A 1 85 ? -7.467 -5.869 21.986 1.00 95.69 85 ASN A O 1
ATOM 656 N N . PHE A 1 86 ? -8.036 -3.700 22.125 1.00 95.94 86 PHE A N 1
ATOM 657 C CA . PHE A 1 86 ? -6.671 -3.196 22.074 1.00 95.94 86 PHE A CA 1
ATOM 658 C C . PHE A 1 86 ? -6.494 -1.941 22.925 1.00 95.94 86 PHE A C 1
ATOM 660 O O . PHE A 1 86 ? -7.453 -1.258 23.271 1.00 95.94 86 PHE A O 1
ATOM 667 N N . THR A 1 87 ? -5.242 -1.624 23.243 1.00 95.44 87 THR A N 1
ATOM 668 C CA . THR A 1 87 ? -4.880 -0.395 23.954 1.00 95.44 87 THR A CA 1
ATOM 669 C C . THR A 1 87 ? -4.070 0.482 23.006 1.00 95.44 87 THR A C 1
ATOM 671 O O . THR A 1 87 ? -2.909 0.154 22.738 1.00 95.44 87 THR A O 1
ATOM 674 N N . PRO A 1 88 ? -4.638 1.571 22.458 1.00 94.81 88 PRO A N 1
ATOM 675 C CA . PRO A 1 88 ? -3.881 2.461 21.592 1.00 94.81 88 PRO A CA 1
ATOM 676 C C . PRO A 1 88 ? -2.836 3.247 22.384 1.00 94.81 88 PRO A C 1
ATOM 678 O O . PRO A 1 88 ? -3.073 3.682 23.512 1.00 94.81 88 PRO A O 1
ATOM 681 N N . LYS A 1 89 ? -1.706 3.541 21.740 1.00 95.31 89 LYS A N 1
ATOM 682 C CA . LYS A 1 89 ? -0.866 4.667 22.144 1.00 95.31 89 LYS A CA 1
ATOM 683 C C . LYS A 1 89 ? -1.526 5.944 21.638 1.00 95.31 89 LYS A C 1
ATOM 685 O O . LYS A 1 89 ? -1.676 6.115 20.428 1.00 95.31 89 LYS A O 1
ATOM 690 N N . VAL A 1 90 ? -1.880 6.836 22.557 1.00 92.31 90 VAL A N 1
ATOM 691 C CA . VAL A 1 90 ? -2.435 8.156 22.242 1.00 92.31 90 VAL A CA 1
ATOM 692 C C . VAL A 1 90 ? -1.378 9.220 22.522 1.00 92.31 90 VAL A C 1
ATOM 694 O O . VAL A 1 90 ? -0.744 9.225 23.577 1.00 92.31 90 VAL A O 1
ATOM 697 N N . THR A 1 91 ? -1.135 10.103 21.562 1.00 91.38 91 THR A N 1
ATOM 698 C CA . THR A 1 91 ? -0.262 11.273 21.722 1.00 91.38 91 THR A CA 1
ATOM 699 C C . THR A 1 91 ? -1.002 12.474 21.158 1.00 91.38 91 THR A C 1
ATOM 701 O O . THR A 1 91 ? -1.387 12.466 19.989 1.00 91.38 91 THR A O 1
ATOM 704 N N . GLU A 1 92 ? -1.243 13.472 22.011 1.00 88.31 92 GLU A N 1
ATOM 705 C CA . GLU A 1 92 ? -2.167 14.579 21.734 1.00 88.31 92 GLU A CA 1
ATOM 706 C C . GLU A 1 92 ? -3.561 14.042 21.361 1.00 88.31 92 GLU A C 1
ATOM 708 O O . GLU A 1 92 ? -4.234 13.458 22.207 1.00 88.31 92 GLU A O 1
ATOM 713 N N . LYS A 1 93 ? -3.976 14.189 20.098 1.00 90.44 93 LYS A N 1
ATOM 714 C CA . LYS A 1 93 ? -5.252 13.688 19.564 1.00 90.44 93 LYS A CA 1
ATOM 715 C C . LYS A 1 93 ? -5.089 12.505 18.605 1.00 90.44 93 LYS A C 1
ATOM 717 O O . LYS A 1 93 ? -6.065 12.082 17.997 1.00 90.44 93 LYS A O 1
ATOM 722 N N . ARG A 1 94 ? -3.878 11.969 18.434 1.00 94.06 94 ARG A N 1
ATOM 723 C CA . ARG A 1 94 ? -3.618 10.867 17.500 1.00 94.06 94 ARG A CA 1
ATOM 724 C C . ARG A 1 94 ? -3.507 9.554 18.251 1.00 94.06 94 ARG A C 1
ATOM 726 O O . ARG A 1 94 ? -2.684 9.439 19.161 1.00 94.06 94 ARG A O 1
ATOM 733 N N . PHE A 1 95 ? -4.294 8.565 17.846 1.00 95.31 95 PHE A N 1
ATOM 734 C CA . PHE A 1 95 ? -4.149 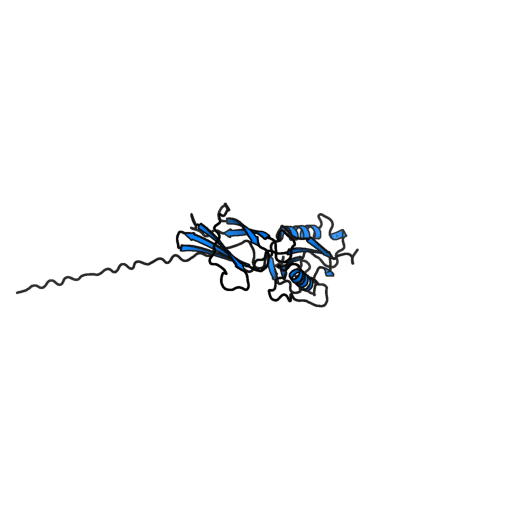7.202 18.340 1.00 95.31 95 PHE A CA 1
ATOM 735 C C . PHE A 1 95 ? -3.353 6.355 17.346 1.00 95.31 95 PHE A C 1
ATOM 737 O O . PHE A 1 95 ? -3.346 6.610 16.141 1.00 95.31 95 PHE A O 1
ATOM 744 N N . SER A 1 96 ? -2.668 5.341 17.865 1.00 97.25 96 SER A N 1
ATOM 745 C CA . SER A 1 96 ? -1.922 4.372 17.070 1.00 97.25 96 SER A CA 1
ATOM 746 C C . SER A 1 96 ? -1.892 3.011 17.758 1.00 97.25 96 SER A C 1
ATOM 748 O O . SER A 1 96 ? -1.760 2.922 18.981 1.00 97.25 96 SER A O 1
ATOM 750 N N . TYR A 1 97 ? -2.007 1.947 16.975 1.00 97.94 97 TYR A N 1
ATOM 751 C CA . TYR A 1 97 ? -1.899 0.568 17.434 1.00 97.94 97 TYR A CA 1
ATOM 752 C C . TYR A 1 97 ? -1.368 -0.316 16.305 1.00 97.94 97 TYR A C 1
ATOM 754 O O . TYR A 1 97 ? -1.698 -0.096 15.147 1.00 97.94 97 TYR A O 1
ATOM 762 N N . SER A 1 98 ? -0.546 -1.312 16.628 1.00 97.94 98 SER A N 1
ATOM 763 C CA . SER A 1 98 ? -0.044 -2.273 15.643 1.00 97.94 98 SER A CA 1
ATOM 764 C C . SER A 1 98 ? -0.804 -3.588 15.787 1.00 97.94 98 SER A C 1
ATOM 766 O O . SER A 1 98 ? -0.645 -4.288 16.789 1.00 97.94 98 SER A O 1
ATOM 768 N N . ALA A 1 99 ? -1.651 -3.904 14.808 1.00 97.19 99 ALA A N 1
ATOM 769 C CA . ALA A 1 99 ? -2.446 -5.124 14.781 1.00 97.19 99 ALA A CA 1
ATOM 770 C C . ALA A 1 99 ? -1.786 -6.170 13.881 1.00 97.19 99 ALA A C 1
ATOM 772 O O . ALA A 1 99 ? -1.453 -5.893 12.730 1.00 97.19 99 ALA A O 1
ATOM 773 N N . ARG A 1 100 ? -1.634 -7.401 14.371 1.00 97.12 100 ARG A N 1
ATOM 774 C CA . ARG A 1 100 ? -1.155 -8.504 13.536 1.00 97.12 100 ARG A CA 1
ATOM 775 C C . ARG A 1 100 ? -2.289 -9.037 12.667 1.00 97.12 100 ARG A C 1
ATOM 777 O O . ARG A 1 100 ? -3.227 -9.641 13.179 1.00 97.12 100 ARG A O 1
ATOM 784 N N . ILE A 1 101 ? -2.168 -8.856 11.357 1.00 96.06 101 ILE A N 1
ATOM 785 C CA . ILE A 1 101 ? -3.178 -9.232 10.366 1.00 96.06 101 ILE A CA 1
ATOM 786 C C . ILE A 1 101 ? -2.626 -10.338 9.468 1.00 96.06 101 ILE A C 1
ATOM 788 O O . ILE A 1 101 ? -1.512 -10.233 8.954 1.00 96.06 101 ILE A O 1
ATOM 792 N N . ALA A 1 102 ? -3.399 -11.409 9.287 1.00 96.25 102 ALA A N 1
ATOM 793 C CA . ALA A 1 102 ? -3.042 -12.504 8.392 1.00 96.25 102 ALA A CA 1
ATOM 794 C C . ALA A 1 102 ? -3.123 -12.078 6.916 1.00 96.25 102 ALA A C 1
ATOM 796 O O . ALA A 1 102 ? -3.950 -11.255 6.531 1.00 96.25 102 ALA A O 1
ATOM 797 N N . ALA A 1 103 ? -2.272 -12.672 6.083 1.00 96.56 103 ALA A N 1
ATOM 798 C CA . ALA A 1 103 ? -2.369 -12.550 4.635 1.00 96.56 103 ALA A CA 1
ATOM 799 C C . ALA A 1 103 ? -3.564 -13.348 4.081 1.00 96.56 103 ALA A C 1
ATOM 801 O O . ALA A 1 103 ? -4.119 -14.214 4.758 1.00 96.56 103 ALA A O 1
ATOM 802 N N . GLY A 1 104 ? -3.910 -13.106 2.812 1.00 81.75 104 GLY A N 1
ATOM 803 C CA . GLY A 1 104 ? -4.805 -14.001 2.062 1.00 81.75 104 GLY A CA 1
ATOM 804 C C . GLY A 1 104 ? -6.066 -13.368 1.476 1.00 81.75 104 GLY A C 1
ATOM 805 O O . GLY A 1 104 ? -6.952 -14.104 1.034 1.00 81.75 104 GLY A O 1
ATOM 806 N N . GLY A 1 105 ? -6.184 -12.039 1.457 1.00 86.31 105 GLY A N 1
ATOM 807 C CA . GLY A 1 105 ? -7.267 -11.360 0.746 1.00 86.31 105 GLY A CA 1
ATOM 808 C C . GLY A 1 105 ? -7.431 -9.891 1.111 1.00 86.31 105 GLY A C 1
ATOM 809 O O . GLY A 1 105 ? -6.580 -9.307 1.781 1.00 86.31 105 GLY A O 1
ATOM 810 N N . TRP A 1 106 ? -8.544 -9.328 0.648 1.00 96.25 106 TRP A N 1
ATOM 811 C CA . TRP A 1 106 ? -9.008 -8.008 1.044 1.00 96.25 106 TRP A CA 1
ATOM 812 C C . TRP A 1 106 ? -9.779 -8.075 2.359 1.00 96.25 106 TRP A C 1
ATOM 814 O O . TRP A 1 106 ? -10.573 -8.991 2.576 1.00 96.25 106 TRP A O 1
ATOM 824 N N . TYR A 1 107 ? -9.576 -7.078 3.209 1.00 95.56 107 TYR A N 1
ATOM 825 C CA . TYR A 1 107 ? -10.295 -6.898 4.460 1.00 95.56 107 TYR A CA 1
ATOM 826 C C . TYR A 1 107 ? -10.947 -5.517 4.505 1.00 95.56 107 TYR A C 1
ATOM 828 O O . TYR A 1 107 ? -10.390 -4.541 4.012 1.00 95.56 107 TYR A O 1
ATOM 836 N N . ARG A 1 108 ? -12.107 -5.410 5.146 1.00 95.69 108 ARG A N 1
ATOM 837 C CA . ARG A 1 108 ? -12.563 -4.160 5.752 1.00 95.69 108 ARG A CA 1
ATOM 838 C C . ARG A 1 108 ? -12.097 -4.152 7.202 1.00 95.69 108 ARG A C 1
ATOM 840 O O . ARG A 1 108 ? -12.435 -5.066 7.955 1.00 95.69 108 ARG A O 1
ATOM 847 N N . LEU A 1 109 ? -11.316 -3.144 7.573 1.00 96.00 109 LEU A N 1
ATOM 848 C CA . LEU A 1 109 ? -10.954 -2.884 8.960 1.00 96.00 109 LEU A CA 1
ATOM 849 C C . LEU A 1 109 ? -11.993 -1.946 9.558 1.00 96.00 109 LEU A C 1
ATOM 851 O O . LEU A 1 109 ? -12.223 -0.864 9.030 1.00 96.00 109 LEU A O 1
ATOM 855 N N . GLU A 1 110 ? -12.590 -2.358 10.665 1.00 95.94 110 GLU A N 1
ATOM 856 C CA . GLU A 1 110 ? -13.501 -1.547 11.464 1.00 95.94 110 GLU A CA 1
ATOM 857 C C . GLU A 1 110 ? -12.859 -1.303 12.829 1.00 95.94 110 GLU A C 1
ATOM 859 O O . GLU A 1 110 ? -12.289 -2.218 13.424 1.00 95.94 110 GLU A O 1
ATOM 864 N N . VAL A 1 111 ? -12.957 -0.078 13.332 1.00 96.50 111 VAL A N 1
ATOM 865 C CA . VAL A 1 111 ? -12.450 0.333 14.642 1.00 96.50 111 VAL A CA 1
ATOM 866 C C . VAL A 1 111 ? -13.569 1.058 15.366 1.00 96.50 111 VAL A C 1
ATOM 868 O O . VAL A 1 111 ? -14.258 1.890 14.774 1.00 96.50 111 VAL A O 1
ATOM 871 N N . ARG A 1 112 ? -13.758 0.757 16.648 1.00 94.88 112 ARG A N 1
ATOM 872 C CA . ARG A 1 112 ? -14.748 1.442 17.473 1.00 94.88 112 ARG A CA 1
ATOM 873 C C . ARG A 1 112 ? -14.248 1.726 18.880 1.00 94.88 112 ARG A C 1
ATOM 875 O O . ARG A 1 112 ? -13.421 1.000 19.431 1.00 94.88 112 ARG A O 1
ATOM 882 N N . CYS A 1 113 ? -14.833 2.763 19.460 1.00 93.88 113 CYS A N 1
ATOM 883 C CA . CYS A 1 113 ? -14.695 3.150 20.853 1.00 93.88 113 CYS A CA 1
ATOM 884 C C . CYS A 1 113 ? -16.015 2.875 21.567 1.00 93.88 113 CYS A C 1
ATOM 886 O O . CYS A 1 113 ? -17.069 3.336 21.123 1.00 93.88 113 CYS A O 1
ATOM 888 N N . ARG A 1 114 ? -15.964 2.162 22.691 1.00 91.56 114 ARG A N 1
ATOM 889 C CA . ARG A 1 114 ? -17.140 1.854 23.506 1.00 91.56 114 ARG A CA 1
ATOM 890 C C . ARG A 1 114 ? -17.031 2.417 24.911 1.00 91.56 114 ARG A C 1
ATOM 892 O O . ARG A 1 114 ? -15.972 2.354 25.533 1.00 91.56 114 ARG A O 1
ATOM 899 N N . MET A 1 115 ? -18.156 2.887 25.432 1.00 88.56 115 MET A N 1
ATOM 900 C CA . MET A 1 115 ? -18.350 3.144 26.853 1.00 88.56 115 MET A CA 1
ATOM 901 C C . MET A 1 115 ? -19.530 2.290 27.316 1.00 88.56 115 MET A C 1
ATOM 903 O O . MET A 1 115 ? -20.654 2.484 26.860 1.00 88.56 115 MET A O 1
ATOM 907 N N . GLN A 1 116 ? -19.270 1.312 28.190 1.00 84.50 116 GLN A N 1
ATOM 908 C CA . GLN A 1 116 ? -20.261 0.296 28.573 1.00 84.50 116 GLN A CA 1
ATOM 909 C C . GLN A 1 116 ? -20.868 -0.392 27.324 1.00 84.50 116 GLN A C 1
ATOM 911 O O . GLN A 1 116 ? -20.138 -0.940 26.489 1.00 84.50 116 GLN A O 1
ATOM 916 N N . ASP A 1 117 ? -22.191 -0.340 27.164 1.00 83.38 117 ASP A N 1
ATOM 917 C CA . ASP A 1 117 ? -22.914 -0.934 26.036 1.00 83.38 117 ASP A CA 1
ATOM 918 C C . ASP A 1 117 ? -23.102 -0.004 24.834 1.00 83.38 117 ASP A C 1
ATOM 920 O O . ASP A 1 117 ? -23.607 -0.424 23.792 1.00 83.38 117 ASP A O 1
ATOM 924 N N . LYS A 1 118 ? -22.626 1.240 24.930 1.00 87.44 118 LYS A N 1
ATOM 925 C CA . LYS A 1 118 ? -22.778 2.250 23.884 1.00 87.44 118 LYS A CA 1
ATOM 926 C C . LYS A 1 118 ? -21.512 2.384 23.036 1.00 87.44 118 LYS A C 1
ATOM 928 O O . LYS A 1 118 ? -20.392 2.393 23.549 1.00 87.44 118 LYS A O 1
ATOM 933 N N . THR A 1 119 ? -21.701 2.495 21.718 1.00 90.62 119 THR A N 1
ATOM 934 C CA . THR A 1 119 ? -20.626 2.849 20.778 1.00 90.62 119 THR A CA 1
ATOM 935 C C . THR A 1 119 ? -20.548 4.367 20.669 1.00 90.62 119 THR A C 1
ATOM 937 O O . THR A 1 119 ? -21.487 5.003 20.192 1.00 90.62 119 THR A O 1
ATOM 940 N N . GLU A 1 120 ? -19.434 4.933 21.124 1.00 91.69 120 GLU A N 1
ATOM 941 C CA . GLU A 1 120 ? -19.201 6.381 21.156 1.00 91.69 120 GLU A CA 1
ATOM 942 C C . GLU A 1 120 ? -18.598 6.887 19.850 1.00 91.69 120 GLU A C 1
ATOM 944 O O . GLU A 1 120 ? -18.971 7.953 19.382 1.00 91.69 120 GLU A O 1
ATOM 949 N N . ALA A 1 121 ? -17.701 6.110 19.237 1.00 92.75 121 ALA A N 1
ATOM 950 C CA . ALA A 1 121 ? -17.118 6.450 17.946 1.00 92.75 121 ALA A CA 1
ATOM 951 C C . ALA A 1 121 ? -16.863 5.203 17.097 1.00 92.75 121 ALA A C 1
ATOM 953 O O . ALA A 1 121 ? -16.549 4.140 17.641 1.00 92.75 121 ALA A O 1
ATOM 954 N N . VAL A 1 122 ? -16.973 5.330 15.775 1.00 94.50 122 VAL A N 1
ATOM 955 C CA . VAL A 1 122 ? -16.711 4.240 14.824 1.00 94.50 122 VAL A CA 1
ATOM 956 C C . VAL A 1 122 ? -16.058 4.752 13.545 1.00 94.50 122 VAL A C 1
ATOM 958 O O . VAL A 1 122 ? -16.412 5.807 13.027 1.00 94.50 122 VAL A O 1
ATOM 961 N N . GLY A 1 123 ? -15.102 3.989 13.028 1.00 95.19 123 GLY A N 1
ATOM 962 C CA . GLY A 1 123 ? -14.370 4.279 11.800 1.00 95.19 123 GLY A CA 1
ATOM 963 C C . GLY A 1 123 ? -14.085 2.993 11.046 1.00 95.19 123 GLY A C 1
ATOM 964 O O . GLY A 1 123 ? -14.036 1.911 11.635 1.00 95.19 123 GLY A O 1
ATOM 965 N N . ASN A 1 124 ? -13.922 3.084 9.732 1.00 96.50 124 ASN A N 1
ATOM 966 C CA . ASN A 1 124 ? -13.555 1.929 8.929 1.00 96.50 124 ASN A CA 1
ATOM 967 C C . ASN A 1 124 ? -12.749 2.332 7.696 1.00 96.50 124 ASN A C 1
ATOM 969 O O . ASN A 1 124 ? -12.855 3.457 7.217 1.00 96.50 124 ASN A O 1
ATOM 973 N N . VAL A 1 125 ? -11.966 1.387 7.185 1.00 97.50 125 VAL A N 1
ATOM 974 C CA . VAL A 1 125 ? -11.256 1.506 5.912 1.00 97.50 125 VAL A CA 1
ATOM 975 C C . VAL A 1 125 ? -11.382 0.203 5.135 1.00 97.50 125 VAL A C 1
ATOM 977 O O . VAL A 1 125 ? -11.323 -0.898 5.696 1.00 97.50 125 VAL A O 1
ATOM 980 N N . SER A 1 126 ? -11.618 0.325 3.832 1.00 96.00 126 SER A N 1
ATOM 981 C CA . SER A 1 126 ? -11.876 -0.809 2.955 1.00 96.00 126 SER A CA 1
ATOM 982 C C . SER A 1 126 ? -11.505 -0.510 1.500 1.00 96.00 126 SER A C 1
ATOM 984 O O . SER A 1 126 ? -11.694 0.628 1.063 1.00 96.00 126 SER A O 1
ATOM 986 N N . PRO A 1 127 ? -11.053 -1.518 0.734 1.00 97.38 127 PRO A N 1
ATOM 987 C CA . PRO A 1 127 ? -10.396 -2.731 1.218 1.00 97.38 127 PRO A CA 1
ATOM 988 C C . PRO A 1 127 ? -8.980 -2.415 1.728 1.00 97.38 127 PRO A C 1
ATOM 990 O O . PRO A 1 127 ? -8.408 -1.398 1.368 1.00 97.38 127 PRO A O 1
ATOM 993 N N . ILE A 1 128 ? -8.393 -3.295 2.532 1.00 98.19 128 ILE A N 1
ATOM 994 C CA . ILE A 1 128 ? -6.961 -3.302 2.870 1.00 98.19 128 ILE A CA 1
ATOM 995 C C . ILE A 1 128 ? -6.417 -4.719 2.729 1.00 98.19 128 ILE A C 1
ATOM 997 O O . ILE A 1 128 ? -7.157 -5.688 2.924 1.00 98.19 128 ILE A O 1
ATOM 1001 N N . GLY A 1 129 ? -5.143 -4.863 2.382 1.00 97.75 129 GLY A N 1
ATOM 1002 C CA . GLY A 1 129 ? -4.535 -6.159 2.098 1.00 97.75 129 GLY A CA 1
ATOM 1003 C C . GLY A 1 129 ? -3.256 -6.394 2.886 1.00 97.75 129 GLY A C 1
ATOM 1004 O O . GLY A 1 129 ? -2.466 -5.484 3.111 1.00 97.75 129 GLY A O 1
ATOM 1005 N N . VAL A 1 130 ? -3.011 -7.650 3.248 1.00 98.56 130 VAL A N 1
ATOM 1006 C CA . VAL A 1 130 ? -1.679 -8.126 3.634 1.00 98.56 130 VAL A CA 1
ATOM 1007 C C . VAL A 1 130 ? -1.207 -9.086 2.550 1.00 98.56 130 VAL A C 1
ATOM 1009 O O . VAL A 1 130 ? -1.848 -10.112 2.295 1.00 98.56 130 VAL A O 1
ATOM 1012 N N . GLY A 1 131 ? -0.110 -8.735 1.886 1.00 98.38 131 GLY A N 1
ATOM 1013 C CA . GLY A 1 131 ? 0.289 -9.377 0.640 1.00 98.38 131 GLY A CA 1
ATOM 1014 C C . GLY A 1 131 ? 1.718 -9.060 0.222 1.00 98.38 131 GLY A C 1
ATOM 1015 O O . GLY A 1 131 ? 2.606 -8.980 1.069 1.00 98.38 131 GLY A O 1
ATOM 1016 N N . GLU A 1 132 ? 1.949 -8.942 -1.080 1.00 98.69 132 GLU A N 1
ATOM 1017 C CA . GLU A 1 132 ? 3.263 -8.630 -1.643 1.00 98.69 132 GLU A CA 1
ATOM 1018 C C . GLU A 1 132 ? 3.306 -7.190 -2.145 1.00 98.69 132 GLU A C 1
ATOM 1020 O O . GLU A 1 132 ? 2.382 -6.727 -2.809 1.00 98.69 132 GLU A O 1
ATOM 1025 N N . VAL A 1 133 ? 4.392 -6.492 -1.837 1.00 98.81 133 VAL A N 1
ATOM 1026 C CA . VAL A 1 133 ? 4.628 -5.118 -2.274 1.00 98.81 133 VAL A CA 1
ATOM 1027 C C . VAL A 1 133 ? 5.929 -5.083 -3.056 1.00 98.81 133 VAL A C 1
ATOM 1029 O O . VAL A 1 133 ? 6.955 -5.576 -2.584 1.00 98.81 133 VAL A O 1
ATOM 1032 N N . PHE A 1 134 ? 5.902 -4.480 -4.235 1.00 98.88 134 PHE A N 1
ATOM 1033 C CA . PHE A 1 134 ? 7.058 -4.329 -5.104 1.00 98.88 134 PHE A CA 1
ATOM 1034 C C . PHE A 1 134 ? 7.266 -2.859 -5.439 1.00 98.88 134 PHE A C 1
ATOM 1036 O O . PHE A 1 134 ? 6.321 -2.128 -5.738 1.00 98.88 134 PHE A O 1
ATOM 1043 N N . VAL A 1 135 ? 8.522 -2.433 -5.415 1.00 98.81 135 VAL A N 1
ATOM 1044 C CA . VAL A 1 135 ? 8.914 -1.124 -5.936 1.00 98.81 135 VAL A CA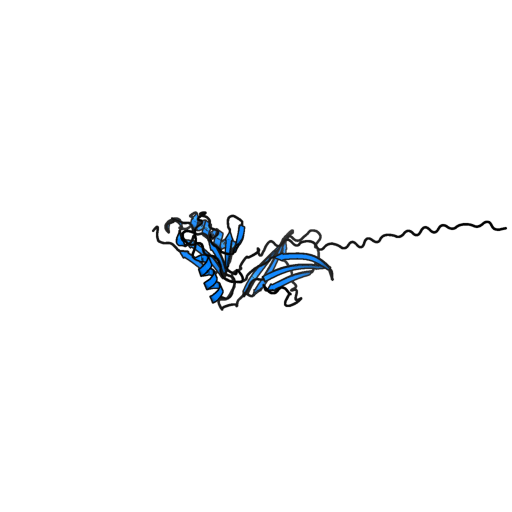 1
ATOM 1045 C C . VAL A 1 135 ? 9.460 -1.340 -7.340 1.00 98.81 135 VAL A C 1
ATOM 1047 O O . VAL A 1 135 ? 10.253 -2.250 -7.555 1.00 98.81 135 VAL A O 1
ATOM 1050 N N . VAL A 1 136 ? 9.030 -0.537 -8.303 1.00 98.62 136 VAL A N 1
ATOM 1051 C CA . VAL A 1 136 ? 9.477 -0.626 -9.695 1.00 98.62 136 VAL A CA 1
ATOM 1052 C C . VAL A 1 136 ? 10.429 0.528 -9.989 1.00 98.62 136 VAL A C 1
ATOM 1054 O O . VAL A 1 136 ? 10.191 1.659 -9.566 1.00 98.62 136 VAL A O 1
ATOM 1057 N N . ALA A 1 137 ? 11.503 0.244 -10.715 1.00 98.19 137 ALA A N 1
ATOM 1058 C CA . ALA A 1 137 ? 12.448 1.231 -11.215 1.00 98.19 137 ALA A CA 1
ATOM 1059 C C . ALA A 1 137 ? 12.948 0.832 -12.606 1.00 98.19 137 ALA A C 1
ATOM 1061 O O . ALA A 1 137 ? 12.876 -0.338 -12.991 1.00 98.19 137 ALA A O 1
ATOM 1062 N N . GLY A 1 138 ? 13.457 1.806 -13.358 1.00 97.12 138 GLY A N 1
ATOM 1063 C CA . GLY A 1 138 ? 13.910 1.567 -14.720 1.00 97.12 138 GLY A CA 1
ATOM 1064 C C . GLY A 1 138 ? 13.468 2.624 -15.722 1.00 97.12 138 GLY A C 1
ATOM 1065 O O . GLY A 1 138 ? 13.195 3.762 -15.343 1.00 97.12 138 GLY A O 1
ATOM 1066 N N . GLN A 1 139 ? 13.390 2.239 -16.995 1.00 96.50 139 GLN A N 1
ATOM 1067 C CA . GLN A 1 139 ? 13.063 3.134 -18.109 1.00 96.50 139 GLN A CA 1
ATOM 1068 C C . GLN A 1 139 ? 11.751 2.768 -18.823 1.00 96.50 139 GLN A C 1
ATOM 1070 O O . GLN A 1 139 ? 10.793 2.352 -18.178 1.00 96.50 139 GLN A O 1
ATOM 1075 N N . SER A 1 140 ? 11.682 2.980 -20.144 1.00 95.56 140 SER A N 1
ATOM 1076 C CA . SER A 1 140 ? 10.468 2.933 -20.969 1.00 95.56 140 SER A CA 1
ATOM 1077 C C . SER A 1 140 ? 9.604 1.687 -20.748 1.00 95.56 140 SER A C 1
ATOM 1079 O O . SER A 1 140 ? 8.407 1.830 -20.518 1.00 95.56 140 SER A O 1
ATOM 1081 N N . TYR A 1 141 ? 10.169 0.475 -20.742 1.00 93.31 141 TYR A N 1
ATOM 1082 C CA . TYR A 1 141 ? 9.355 -0.738 -20.553 1.00 93.31 141 TYR A CA 1
ATOM 1083 C C . TYR A 1 141 ? 8.981 -1.015 -19.087 1.00 93.31 141 TYR A C 1
ATOM 1085 O O . TYR A 1 141 ? 8.139 -1.873 -18.826 1.00 93.31 141 TYR A O 1
ATOM 1093 N N . ALA A 1 142 ? 9.567 -0.293 -18.126 1.00 96.94 142 ALA A N 1
ATOM 1094 C CA . ALA A 1 142 ? 9.086 -0.263 -16.747 1.00 96.94 142 ALA A CA 1
ATOM 1095 C C . ALA A 1 142 ? 8.006 0.799 -16.506 1.00 96.94 142 ALA A C 1
ATOM 1097 O O . ALA A 1 142 ? 7.362 0.763 -15.459 1.00 96.94 142 ALA A O 1
ATOM 1098 N N . THR A 1 143 ? 7.788 1.728 -17.432 1.00 97.06 143 THR A N 1
ATOM 1099 C CA . THR A 1 143 ? 6.724 2.733 -17.341 1.00 97.06 143 THR A CA 1
ATOM 1100 C C . THR A 1 143 ? 5.573 2.374 -18.294 1.00 97.06 143 THR A C 1
ATOM 1102 O O . THR A 1 143 ? 5.306 1.188 -18.501 1.00 97.06 143 THR A O 1
ATOM 1105 N N . ASN A 1 144 ? 4.873 3.358 -18.858 1.00 97.50 144 ASN A N 1
ATOM 1106 C CA . ASN A 1 144 ? 3.751 3.154 -19.771 1.00 97.50 144 ASN A CA 1
ATOM 1107 C C . ASN A 1 144 ? 4.150 3.331 -21.250 1.00 97.50 144 ASN A C 1
ATOM 1109 O O . ASN A 1 144 ? 3.552 4.143 -21.955 1.00 97.50 144 ASN A O 1
ATOM 1113 N N . CYS A 1 145 ? 5.190 2.644 -21.737 1.00 96.44 145 CYS A N 1
ATOM 1114 C CA . CYS A 1 145 ? 5.629 2.767 -23.140 1.00 96.44 145 CYS A CA 1
ATOM 1115 C C . CYS A 1 145 ? 5.290 1.561 -24.029 1.00 96.44 145 CYS A C 1
ATOM 1117 O O . CYS A 1 145 ? 5.755 1.519 -25.166 1.00 96.44 145 CYS A O 1
ATOM 1119 N N . ASN A 1 146 ? 4.498 0.595 -23.556 1.00 95.88 146 ASN A N 1
ATOM 1120 C CA . ASN A 1 146 ? 3.987 -0.462 -24.432 1.00 95.88 146 ASN A CA 1
ATOM 1121 C C . ASN A 1 146 ? 2.785 0.052 -25.240 1.00 95.88 146 ASN A C 1
ATOM 1123 O O . ASN A 1 146 ? 2.043 0.919 -24.777 1.00 95.88 146 ASN A O 1
ATOM 1127 N N . ASP A 1 147 ? 2.551 -0.521 -26.421 1.00 95.75 147 ASP A N 1
ATOM 1128 C CA . ASP A 1 147 ? 1.457 -0.088 -27.304 1.00 95.75 147 ASP A CA 1
ATOM 1129 C C . ASP A 1 147 ? 0.065 -0.435 -26.747 1.00 95.75 147 ASP A C 1
ATOM 1131 O O . ASP A 1 147 ? -0.879 0.350 -26.851 1.00 95.75 147 ASP A O 1
ATOM 1135 N N . GLU A 1 148 ? -0.083 -1.619 -26.146 1.00 97.31 148 GLU A N 1
ATOM 1136 C CA . GLU A 1 148 ? -1.368 -2.121 -25.658 1.00 97.31 148 GLU A CA 1
ATOM 1137 C C . GLU A 1 148 ? -1.558 -1.834 -24.167 1.00 97.31 148 GLU A C 1
ATOM 1139 O O . GLU A 1 148 ? -0.805 -2.331 -23.332 1.00 97.31 148 GLU A O 1
ATOM 1144 N N . ARG A 1 149 ? -2.616 -1.085 -23.826 1.00 98.38 149 ARG A N 1
ATOM 1145 C CA . ARG A 1 149 ? -3.056 -0.891 -22.438 1.00 98.38 149 ARG A CA 1
ATOM 1146 C C . ARG A 1 149 ? -3.778 -2.132 -21.927 1.00 98.38 149 ARG A C 1
ATOM 1148 O O . ARG A 1 149 ? -4.848 -2.486 -22.427 1.00 98.38 149 ARG A O 1
ATOM 1155 N N . LEU A 1 150 ? -3.239 -2.729 -20.874 1.00 98.50 150 LEU A N 1
ATOM 1156 C CA . LEU A 1 150 ? -3.786 -3.916 -20.239 1.00 98.50 150 LEU A CA 1
ATOM 1157 C C . LEU A 1 150 ? -4.524 -3.563 -18.944 1.00 98.50 150 LEU A C 1
ATOM 1159 O O . LEU A 1 150 ? -4.381 -2.489 -18.357 1.00 98.50 150 LEU A O 1
ATOM 1163 N N . LYS A 1 151 ? -5.367 -4.486 -18.484 1.00 98.69 151 LYS A N 1
ATOM 1164 C CA . LYS A 1 151 ? -6.156 -4.328 -17.261 1.00 98.69 151 LYS A CA 1
ATOM 1165 C C . LYS A 1 151 ? -5.971 -5.539 -16.363 1.00 98.69 151 LYS A C 1
ATOM 1167 O O . LYS A 1 151 ? -5.936 -6.656 -16.858 1.00 98.69 151 LYS A O 1
ATOM 1172 N N . VAL A 1 152 ? -5.934 -5.299 -15.054 1.00 98.75 152 VAL A N 1
ATOM 1173 C CA . VAL A 1 152 ? -6.102 -6.328 -14.021 1.00 98.75 152 VAL A CA 1
ATOM 1174 C C . VAL A 1 152 ? -7.360 -7.149 -14.299 1.00 98.75 152 VAL A C 1
ATOM 1176 O O . VAL A 1 152 ? -8.467 -6.605 -14.380 1.00 98.75 152 VAL A O 1
ATOM 1179 N N . THR A 1 153 ? -7.180 -8.458 -14.432 1.00 98.56 153 THR A N 1
ATOM 1180 C CA . THR A 1 153 ? -8.240 -9.427 -14.727 1.00 98.56 153 THR A CA 1
ATOM 1181 C C . THR A 1 153 ? -8.629 -10.269 -13.516 1.00 98.56 153 THR A C 1
ATOM 1183 O O . THR A 1 153 ? -9.673 -10.926 -13.550 1.00 98.56 153 THR A O 1
ATOM 1186 N N . ASP A 1 154 ? -7.855 -10.231 -12.421 1.00 97.75 154 ASP A N 1
ATOM 1187 C CA . ASP A 1 154 ? -8.247 -10.850 -11.155 1.00 97.75 154 ASP A CA 1
ATOM 1188 C C . ASP A 1 154 ? -9.651 -10.384 -10.741 1.00 97.75 154 ASP A C 1
ATOM 1190 O O . ASP A 1 154 ? -9.914 -9.194 -10.568 1.00 97.75 154 ASP A O 1
ATOM 1194 N N . SER A 1 155 ? -10.565 -11.336 -10.551 1.00 96.19 155 SER A N 1
ATOM 1195 C CA . SER A 1 155 ? -11.978 -11.043 -10.251 1.00 96.19 155 SER A CA 1
ATOM 1196 C C . SER A 1 155 ? -12.198 -10.231 -8.967 1.00 96.19 155 SER A C 1
ATOM 1198 O O . SER A 1 155 ? -13.221 -9.566 -8.833 1.00 96.19 155 SER A O 1
ATOM 1200 N N . LEU A 1 156 ? -11.240 -10.265 -8.034 1.00 95.62 156 LEU A N 1
ATOM 1201 C CA . LEU A 1 156 ? -11.262 -9.497 -6.788 1.00 95.62 156 LEU A CA 1
ATOM 1202 C C . LEU A 1 156 ? -10.432 -8.206 -6.878 1.00 95.62 156 LEU A C 1
ATOM 1204 O O . LEU A 1 156 ? -10.263 -7.527 -5.865 1.00 95.62 156 LEU A O 1
ATOM 1208 N N . GLN A 1 157 ? -9.899 -7.884 -8.062 1.00 97.69 157 GLN A N 1
ATOM 1209 C CA . GLN A 1 157 ? -9.086 -6.700 -8.345 1.00 97.69 157 GLN A CA 1
ATOM 1210 C C . GLN A 1 157 ? -7.941 -6.540 -7.329 1.00 97.69 157 GLN A C 1
ATOM 1212 O O . GLN A 1 157 ? -7.726 -5.481 -6.747 1.00 97.69 157 GLN A O 1
ATOM 1217 N N . ARG A 1 158 ? -7.218 -7.635 -7.056 1.00 98.25 158 ARG A N 1
ATOM 1218 C CA . ARG A 1 158 ? -6.177 -7.704 -6.014 1.00 98.25 158 ARG A CA 1
ATOM 1219 C C . ARG A 1 158 ? -4.812 -7.147 -6.417 1.00 98.25 158 ARG A C 1
ATOM 1221 O O . ARG A 1 158 ? -3.848 -7.349 -5.682 1.00 98.25 158 ARG A O 1
ATOM 1228 N N . VAL A 1 159 ? -4.726 -6.473 -7.557 1.00 98.81 159 VAL A N 1
ATOM 1229 C CA . VAL A 1 159 ? -3.499 -5.843 -8.047 1.00 98.81 159 VAL A CA 1
ATOM 1230 C C . VAL A 1 159 ? -3.691 -4.333 -8.026 1.00 98.81 159 VAL A C 1
ATOM 1232 O O . VAL A 1 159 ? -4.565 -3.805 -8.714 1.00 98.81 159 VAL A O 1
ATOM 1235 N N . VAL A 1 160 ? -2.877 -3.645 -7.233 1.00 98.88 160 VAL A N 1
ATOM 1236 C CA . VAL A 1 160 ? -2.981 -2.198 -7.018 1.00 98.88 160 VAL A CA 1
ATOM 1237 C C . VAL A 1 160 ? -1.657 -1.498 -7.292 1.00 98.88 160 VAL A C 1
ATOM 1239 O O . VAL A 1 160 ? -0.588 -2.103 -7.212 1.00 98.88 160 VAL A O 1
ATOM 1242 N N . ALA A 1 161 ? -1.727 -0.213 -7.602 1.00 98.75 161 ALA A N 1
ATOM 1243 C CA . ALA A 1 161 ? -0.580 0.662 -7.755 1.00 98.75 161 ALA A CA 1
ATOM 1244 C C . ALA A 1 161 ? -0.788 1.936 -6.929 1.00 98.75 161 ALA A C 1
ATOM 1246 O O . ALA A 1 161 ? -1.917 2.400 -6.769 1.00 98.75 161 ALA A O 1
ATOM 1247 N N . TYR A 1 162 ? 0.290 2.490 -6.382 1.00 98.56 162 TYR A N 1
ATOM 1248 C CA . TYR A 1 162 ? 0.231 3.779 -5.694 1.00 98.56 162 TYR A CA 1
ATOM 1249 C C . TYR A 1 162 ? 0.351 4.930 -6.695 1.00 98.56 162 TYR A C 1
ATOM 1251 O O . TYR A 1 162 ? 1.320 4.979 -7.452 1.00 98.56 162 TYR A O 1
ATOM 1259 N N . ASP A 1 163 ? -0.598 5.864 -6.661 1.00 97.62 163 ASP A N 1
ATOM 1260 C CA . ASP A 1 163 ? -0.576 7.112 -7.417 1.00 97.62 163 ASP A CA 1
ATOM 1261 C C . ASP A 1 163 ? 0.149 8.210 -6.627 1.00 97.62 163 ASP A C 1
ATOM 1263 O O . ASP A 1 163 ? -0.412 8.752 -5.670 1.00 97.62 163 ASP A O 1
ATOM 1267 N N . PRO A 1 164 ? 1.396 8.571 -6.993 1.00 93.94 164 PRO A N 1
ATOM 1268 C CA . PRO A 1 164 ? 2.151 9.574 -6.254 1.00 93.94 164 PRO A CA 1
ATOM 1269 C C . PRO A 1 164 ? 1.619 10.998 -6.453 1.00 93.94 164 PRO A C 1
ATOM 1271 O O . PRO A 1 164 ? 1.920 11.861 -5.628 1.00 93.94 164 PRO A O 1
ATOM 1274 N N . THR A 1 165 ? 0.839 11.248 -7.510 1.00 93.62 165 THR A N 1
ATOM 1275 C CA . THR A 1 165 ? 0.254 12.561 -7.814 1.00 93.62 165 THR A CA 1
ATOM 1276 C C . THR A 1 165 ? -0.997 12.796 -6.982 1.00 93.62 165 THR A C 1
ATOM 1278 O O . THR A 1 165 ? -1.142 13.849 -6.364 1.00 93.62 165 THR A O 1
ATOM 1281 N N . LYS A 1 166 ? -1.892 11.806 -6.942 1.00 95.50 166 LYS A N 1
ATOM 1282 C CA . LYS A 1 166 ? -3.140 11.876 -6.166 1.00 95.50 166 LYS A CA 1
ATOM 1283 C C . LYS A 1 166 ? -2.980 11.447 -4.712 1.00 95.50 166 LYS A C 1
ATOM 1285 O O . LYS A 1 166 ? -3.855 11.730 -3.903 1.00 95.50 166 LYS A O 1
ATOM 1290 N N . GLN A 1 167 ? -1.865 10.797 -4.389 1.00 95.62 167 GLN A N 1
ATOM 1291 C CA . GLN A 1 167 ? -1.579 10.222 -3.078 1.00 95.62 167 GLN A CA 1
ATOM 1292 C C . GLN A 1 167 ? -2.615 9.173 -2.652 1.00 95.62 167 GLN A C 1
ATOM 1294 O O . GLN A 1 167 ? -3.058 9.152 -1.508 1.00 95.62 167 GLN A O 1
ATOM 1299 N N . GLU A 1 168 ? -2.988 8.290 -3.579 1.00 97.06 168 GLU A N 1
ATOM 1300 C CA . GLU A 1 168 ? -3.989 7.243 -3.355 1.00 97.06 168 GLU A CA 1
ATOM 1301 C C . GLU A 1 168 ? -3.543 5.899 -3.943 1.00 97.06 168 GLU A C 1
ATOM 1303 O O . GLU A 1 168 ? -2.659 5.837 -4.796 1.00 97.06 168 GLU A O 1
ATOM 1308 N N . TRP A 1 169 ? -4.157 4.805 -3.496 1.00 98.56 169 TRP A N 1
ATOM 1309 C CA . TRP A 1 169 ? -3.991 3.494 -4.120 1.00 98.56 169 TRP A CA 1
ATOM 1310 C C . TRP A 1 169 ? -5.113 3.256 -5.122 1.00 98.56 169 TRP A C 1
ATOM 1312 O O . TRP A 1 169 ? -6.290 3.416 -4.800 1.00 98.56 169 TRP A O 1
ATOM 1322 N N . VAL A 1 170 ? -4.749 2.823 -6.324 1.00 98.50 170 VAL A N 1
ATOM 1323 C CA . VAL A 1 170 ? -5.686 2.522 -7.409 1.00 98.50 170 VAL A CA 1
ATOM 1324 C C . VAL A 1 170 ? -5.513 1.085 -7.870 1.00 98.50 170 VAL A C 1
ATOM 1326 O O . VAL A 1 170 ? -4.454 0.487 -7.690 1.00 98.50 170 VAL A O 1
ATOM 1329 N N . ILE A 1 171 ? -6.540 0.516 -8.499 1.00 98.75 171 ILE A N 1
ATOM 1330 C CA . ILE A 1 171 ? -6.368 -0.740 -9.232 1.00 98.75 171 ILE A CA 1
ATOM 1331 C C . ILE A 1 171 ? -5.343 -0.513 -10.345 1.00 98.75 171 ILE A C 1
ATOM 1333 O O . ILE A 1 171 ? -5.430 0.479 -11.068 1.00 98.75 171 ILE A O 1
ATOM 1337 N N . ALA A 1 172 ? -4.390 -1.433 -10.492 1.00 98.62 172 ALA A N 1
ATOM 1338 C CA . ALA A 1 172 ? -3.258 -1.319 -11.411 1.00 98.62 172 ALA A CA 1
ATOM 1339 C C . ALA A 1 172 ? -3.647 -1.556 -12.884 1.00 98.62 172 ALA A C 1
ATOM 1341 O O . ALA A 1 172 ? -3.015 -2.348 -13.581 1.00 98.62 172 ALA A O 1
ATOM 1342 N N . HIS A 1 173 ? -4.717 -0.929 -13.369 1.00 98.62 173 HIS A N 1
ATOM 1343 C CA . HIS A 1 173 ? -4.999 -0.844 -14.801 1.00 98.62 173 HIS A CA 1
ATOM 1344 C C . HIS A 1 173 ? -4.009 0.100 -15.480 1.00 98.62 173 HIS A C 1
ATOM 1346 O O . HIS A 1 173 ? -3.568 1.069 -14.869 1.00 98.62 173 HIS A O 1
ATOM 1352 N N . ASP A 1 174 ? -3.719 -0.145 -16.756 1.00 98.56 174 ASP A N 1
ATOM 1353 C CA . ASP A 1 174 ? -2.975 0.821 -17.550 1.00 98.56 174 ASP A CA 1
ATOM 1354 C C . ASP A 1 174 ? -3.846 2.032 -17.942 1.00 98.56 174 ASP A C 1
ATOM 1356 O O . ASP A 1 174 ? -5.046 1.875 -18.218 1.00 98.56 174 ASP A O 1
ATOM 1360 N N . PRO A 1 175 ? -3.249 3.232 -18.048 1.00 98.19 175 PRO A N 1
ATOM 1361 C CA . PRO A 1 175 ? -1.847 3.528 -17.731 1.00 98.19 175 PRO A CA 1
ATOM 1362 C C . PRO A 1 175 ? -1.567 3.454 -16.224 1.00 98.19 175 PRO A C 1
ATOM 1364 O O . PRO A 1 175 ? -2.376 3.908 -15.413 1.00 98.19 175 PRO A O 1
ATOM 1367 N N . GLN A 1 176 ? -0.410 2.902 -15.850 1.00 98.06 176 GLN A N 1
ATOM 1368 C CA . GLN A 1 176 ? 0.023 2.888 -14.456 1.00 98.06 176 GLN A CA 1
ATOM 1369 C C . GLN A 1 176 ? 0.285 4.312 -13.959 1.00 98.06 176 GLN A C 1
ATOM 1371 O O . GLN A 1 176 ? 0.755 5.157 -14.724 1.00 98.06 176 GLN A O 1
ATOM 1376 N N . PRO A 1 177 ? 0.081 4.589 -12.666 1.00 96.81 177 PRO A N 1
ATOM 1377 C CA . PRO A 1 177 ? 0.503 5.856 -12.103 1.00 96.81 177 PRO A CA 1
ATOM 1378 C C . PRO A 1 177 ? 2.036 5.932 -12.004 1.00 96.81 177 PRO A C 1
ATOM 1380 O O . PRO A 1 177 ? 2.664 5.208 -11.229 1.00 96.81 177 PRO A O 1
ATOM 1383 N N . VAL A 1 178 ? 2.640 6.823 -12.789 1.00 96.00 178 VAL A N 1
ATOM 1384 C CA . VAL A 1 178 ? 4.097 7.001 -12.916 1.00 96.00 178 VAL A CA 1
ATOM 1385 C C . VAL A 1 178 ? 4.475 8.481 -12.866 1.00 96.00 178 VAL A C 1
ATOM 1387 O O . VAL A 1 178 ? 3.643 9.359 -13.085 1.00 96.00 178 VAL A O 1
ATOM 1390 N N . TYR A 1 179 ? 5.746 8.775 -12.589 1.00 92.94 179 TYR A N 1
ATOM 1391 C CA . TYR A 1 179 ? 6.235 10.152 -12.423 1.00 92.94 179 TYR A CA 1
ATOM 1392 C C . TYR A 1 179 ? 6.491 10.904 -13.737 1.00 92.94 179 TYR A C 1
ATOM 1394 O O . TYR A 1 179 ? 6.587 12.131 -13.729 1.00 92.94 179 TYR A O 1
ATOM 1402 N N . ASP A 1 180 ? 6.661 10.191 -14.851 1.00 93.62 180 ASP A N 1
ATOM 1403 C CA . ASP A 1 180 ? 7.053 10.774 -16.140 1.00 93.62 180 ASP A CA 1
ATOM 1404 C C . ASP A 1 180 ? 5.871 11.130 -17.056 1.00 93.62 180 ASP A C 1
ATOM 1406 O O . ASP A 1 180 ? 6.082 11.650 -18.150 1.00 93.62 180 ASP A O 1
ATOM 1410 N N . ASN A 1 181 ? 4.638 10.911 -16.585 1.00 92.44 181 ASN A N 1
ATOM 1411 C CA . ASN A 1 181 ? 3.380 11.128 -17.310 1.00 92.44 181 ASN A CA 1
ATOM 1412 C C . ASN A 1 181 ? 3.233 10.322 -18.610 1.00 92.44 181 ASN A C 1
ATOM 1414 O O . ASN A 1 181 ? 2.371 10.654 -19.425 1.00 92.44 181 ASN A O 1
ATOM 1418 N N . SER A 1 182 ? 4.046 9.284 -18.827 1.00 96.06 182 SER A N 1
ATOM 1419 C CA . SER A 1 182 ? 3.779 8.347 -19.919 1.00 96.06 182 SER A CA 1
ATOM 1420 C C . SER A 1 182 ? 2.410 7.691 -19.722 1.00 96.06 182 SER A C 1
ATOM 1422 O O . SER A 1 182 ? 1.974 7.451 -18.592 1.00 96.06 182 SER A O 1
ATOM 1424 N N . ASP A 1 183 ? 1.713 7.413 -20.822 1.00 96.75 183 ASP A N 1
ATOM 1425 C CA . ASP A 1 183 ? 0.297 7.052 -20.792 1.00 96.75 183 ASP A CA 1
ATOM 1426 C C . ASP A 1 183 ? -0.055 5.826 -21.649 1.00 96.75 183 ASP A C 1
ATOM 1428 O O . ASP A 1 183 ? -1.231 5.518 -21.813 1.00 96.75 183 ASP A O 1
ATOM 1432 N N . GLY A 1 184 ? 0.913 5.099 -22.199 1.00 97.88 184 GLY A N 1
ATOM 1433 C CA . GLY A 1 184 ? 0.678 3.838 -22.903 1.00 97.88 184 GLY A CA 1
ATOM 1434 C C . GLY A 1 184 ? 0.340 2.666 -21.971 1.00 97.88 184 GLY A C 1
ATOM 1435 O O . GLY A 1 184 ? -0.229 2.824 -20.889 1.00 97.88 184 GLY A O 1
ATOM 1436 N N . GLY A 1 185 ? 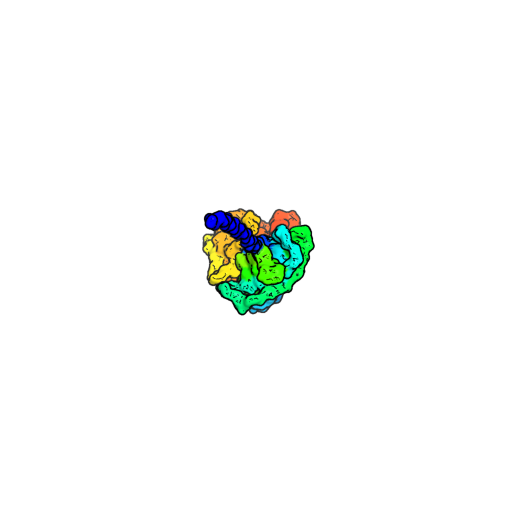0.651 1.462 -22.430 1.00 98.12 185 GLY A N 1
ATOM 1437 C CA . GLY A 1 185 ? 0.509 0.224 -21.676 1.00 98.12 185 GLY A CA 1
ATOM 1438 C C . GLY A 1 185 ? 1.766 -0.182 -20.919 1.00 98.12 185 GLY A C 1
ATOM 1439 O O . GLY A 1 185 ? 2.848 0.370 -21.127 1.00 98.12 185 GLY A O 1
ATOM 1440 N N . SER A 1 186 ? 1.633 -1.208 -20.084 1.00 98.19 186 SER A N 1
ATOM 1441 C CA . SER A 1 186 ? 2.728 -1.762 -19.297 1.00 98.19 186 SER A CA 1
ATOM 1442 C C . SER A 1 186 ? 2.589 -3.276 -19.098 1.00 98.19 186 SER A C 1
ATOM 1444 O O . SER A 1 186 ? 1.583 -3.898 -19.438 1.00 98.19 186 SER A O 1
ATOM 1446 N N . ILE A 1 187 ? 3.621 -3.898 -18.526 1.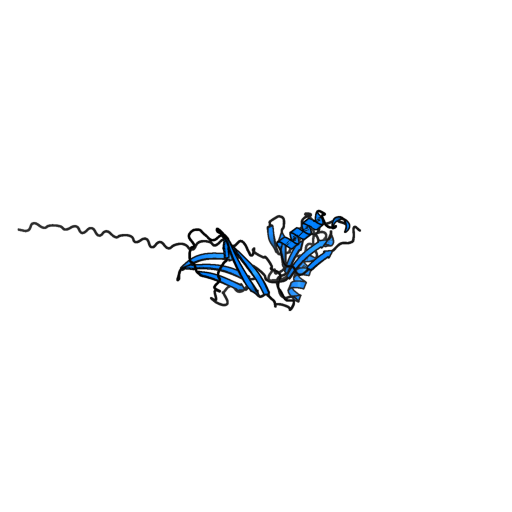00 97.56 187 ILE A N 1
ATOM 1447 C CA . ILE A 1 187 ? 3.590 -5.321 -18.149 1.00 97.56 187 ILE A CA 1
ATOM 1448 C C . ILE A 1 187 ? 2.990 -5.559 -16.754 1.00 97.56 187 ILE A C 1
ATOM 1450 O O . ILE A 1 187 ? 2.811 -6.707 -16.343 1.00 97.56 187 ILE A O 1
ATOM 1454 N N . TRP A 1 188 ? 2.710 -4.496 -15.998 1.00 98.56 188 TRP A N 1
ATOM 1455 C CA . TRP A 1 188 ? 2.387 -4.583 -14.575 1.00 98.56 188 TRP A CA 1
ATOM 1456 C C . TRP A 1 188 ? 1.011 -5.196 -14.279 1.00 98.56 188 TRP A C 1
ATOM 1458 O O . TRP A 1 188 ? 0.958 -6.030 -13.369 1.00 98.56 188 TRP A O 1
ATOM 1468 N N . PRO A 1 189 ? -0.071 -4.909 -15.039 1.00 98.69 189 PRO A N 1
ATOM 1469 C CA . PRO A 1 189 ? -1.347 -5.589 -14.834 1.00 98.69 189 PRO A CA 1
ATOM 1470 C C . PRO A 1 189 ? -1.258 -7.125 -14.975 1.00 98.69 189 PRO A C 1
ATOM 1472 O O . PRO A 1 189 ? -1.586 -7.817 -14.006 1.00 98.69 189 PRO A O 1
ATOM 1475 N N . PRO A 1 190 ? -0.770 -7.702 -16.099 1.00 98.56 190 PRO A N 1
ATOM 1476 C CA . PRO A 1 190 ? -0.699 -9.159 -16.243 1.00 98.56 190 PRO A CA 1
ATOM 1477 C C . PRO A 1 190 ? 0.353 -9.804 -15.329 1.00 98.56 190 PRO A C 1
ATOM 1479 O O . PRO A 1 190 ? 0.140 -10.924 -14.859 1.00 98.56 190 PRO A O 1
ATOM 1482 N N . LEU A 1 191 ? 1.467 -9.117 -15.029 1.00 98.69 191 LEU A N 1
ATOM 1483 C CA . LEU A 1 191 ? 2.418 -9.599 -14.023 1.00 98.69 191 LEU A CA 1
ATOM 1484 C C . LEU A 1 191 ? 1.741 -9.697 -12.653 1.00 98.69 191 LEU A C 1
ATOM 1486 O O . LEU A 1 191 ? 1.859 -10.719 -11.981 1.00 98.69 191 LEU A O 1
ATOM 1490 N N . GLY A 1 192 ? 1.011 -8.658 -12.249 1.00 98.75 192 GLY A N 1
ATOM 1491 C CA . GLY A 1 192 ? 0.254 -8.643 -11.006 1.00 98.75 192 GLY A CA 1
ATOM 1492 C C . GLY A 1 192 ? -0.742 -9.795 -10.916 1.00 98.75 192 GLY A C 1
ATOM 1493 O O . GLY A 1 192 ? -0.750 -10.504 -9.911 1.00 98.75 192 GLY A O 1
ATOM 1494 N N . ASP A 1 193 ? -1.519 -10.044 -11.973 1.00 98.88 193 ASP A N 1
ATOM 1495 C CA . ASP A 1 193 ? -2.456 -11.174 -12.026 1.00 98.88 193 ASP A CA 1
ATOM 1496 C C . ASP A 1 193 ? -1.734 -12.524 -11.861 1.00 98.88 193 ASP A C 1
ATOM 1498 O O . ASP A 1 193 ? -2.178 -13.391 -11.097 1.00 98.88 193 ASP A O 1
ATOM 1502 N N . ALA A 1 194 ? -0.587 -12.703 -12.526 1.00 98.81 194 ALA A N 1
ATOM 1503 C CA . ALA A 1 194 ? 0.228 -13.908 -12.390 1.00 98.81 194 ALA A CA 1
ATOM 1504 C C . ALA A 1 194 ? 0.762 -14.086 -10.955 1.00 98.81 194 ALA A C 1
ATOM 1506 O O . ALA A 1 194 ? 0.695 -15.187 -10.402 1.00 98.81 194 ALA A O 1
ATOM 1507 N N . LEU A 1 195 ? 1.226 -13.006 -10.320 1.00 98.56 195 LEU A N 1
ATOM 1508 C CA . LEU A 1 195 ? 1.708 -13.020 -8.935 1.00 98.56 195 LEU A CA 1
ATO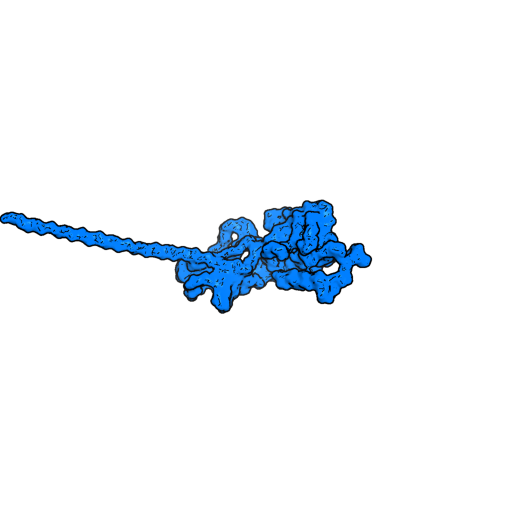M 1509 C C . LEU A 1 195 ? 0.575 -13.290 -7.937 1.00 98.56 195 LEU A C 1
ATOM 1511 O O . LEU A 1 195 ? 0.763 -14.051 -6.988 1.00 98.56 195 LEU A O 1
ATOM 1515 N N . VAL A 1 196 ? -0.616 -12.729 -8.159 1.00 98.50 196 VAL A N 1
ATOM 1516 C CA . VAL A 1 196 ? -1.808 -13.019 -7.352 1.00 98.50 196 VAL A CA 1
ATOM 1517 C C . VAL A 1 196 ? -2.189 -14.499 -7.463 1.00 98.50 196 VAL A C 1
ATOM 1519 O O . VAL A 1 196 ? -2.541 -15.116 -6.454 1.00 98.50 196 VAL A O 1
ATOM 1522 N N . LYS A 1 197 ? -2.091 -15.101 -8.655 1.00 97.94 197 LYS A N 1
ATOM 1523 C CA . LYS A 1 197 ? -2.348 -16.535 -8.865 1.00 97.94 197 LYS A CA 1
ATOM 1524 C C . LYS A 1 197 ? -1.338 -17.419 -8.127 1.00 97.94 197 LYS A C 1
ATOM 1526 O O . LYS A 1 197 ? -1.743 -18.402 -7.503 1.00 97.94 197 LYS A O 1
ATOM 1531 N N . GLU A 1 198 ? -0.059 -17.057 -8.175 1.00 97.94 198 GLU A N 1
ATOM 1532 C CA . GLU A 1 198 ? 1.029 -17.805 -7.537 1.00 97.94 198 GLU A CA 1
ATOM 1533 C C . GLU A 1 198 ? 0.996 -17.665 -6.009 1.00 97.94 198 GLU A C 1
ATOM 1535 O O . GLU A 1 198 ? 0.884 -18.647 -5.273 1.00 97.94 198 GLU A O 1
ATOM 1540 N N . PHE A 1 199 ? 1.021 -16.429 -5.509 1.00 97.69 199 PHE A N 1
ATOM 1541 C CA . PHE A 1 199 ? 1.128 -16.156 -4.078 1.00 97.69 199 PHE A CA 1
ATOM 1542 C C . PHE A 1 199 ? -0.209 -16.163 -3.344 1.00 97.69 199 PHE A C 1
ATOM 1544 O O . PHE A 1 199 ? -0.211 -16.233 -2.116 1.00 97.69 199 PHE A O 1
ATOM 1551 N N . ARG A 1 200 ? -1.344 -16.112 -4.050 1.00 97.81 200 ARG A N 1
ATOM 1552 C CA . ARG A 1 200 ? -2.708 -16.124 -3.481 1.00 97.81 200 ARG A CA 1
ATOM 1553 C C . ARG A 1 200 ? -2.958 -15.023 -2.442 1.00 97.81 200 ARG A C 1
ATOM 1555 O O . ARG A 1 200 ? -3.749 -15.203 -1.516 1.00 97.81 200 ARG A O 1
ATOM 1562 N N . VAL A 1 201 ? -2.299 -13.881 -2.598 1.00 98.19 201 VAL A N 1
ATOM 1563 C CA . VAL A 1 201 ? -2.436 -12.678 -1.760 1.00 98.19 201 VAL A CA 1
ATOM 1564 C C . VAL A 1 201 ? -2.509 -11.437 -2.660 1.00 98.19 201 VAL A C 1
ATOM 1566 O O . VAL A 1 201 ? -2.093 -11.534 -3.815 1.00 98.19 201 VAL A O 1
ATOM 1569 N N . PRO A 1 202 ? -3.026 -10.291 -2.178 1.00 98.50 202 PRO A N 1
ATOM 1570 C CA . PRO A 1 202 ? -2.961 -9.037 -2.925 1.00 98.50 202 PRO A CA 1
ATOM 1571 C C . PRO A 1 202 ? -1.532 -8.605 -3.262 1.00 98.50 202 PRO A C 1
ATOM 1573 O O . PRO A 1 202 ? -0.596 -8.902 -2.515 1.00 98.50 202 PRO A O 1
ATOM 1576 N N . VAL A 1 203 ? -1.381 -7.900 -4.381 1.00 98.81 203 VAL A N 1
ATOM 1577 C CA . VAL A 1 203 ? -0.105 -7.411 -4.912 1.00 98.81 203 VAL A CA 1
ATOM 1578 C C . VAL A 1 203 ? -0.191 -5.902 -5.106 1.00 98.81 203 VAL A C 1
ATOM 1580 O O . VAL A 1 203 ? -1.144 -5.405 -5.700 1.00 98.81 203 VAL A O 1
ATOM 1583 N N . ALA A 1 204 ? 0.814 -5.184 -4.619 1.00 98.81 204 ALA A N 1
ATOM 1584 C CA . ALA A 1 204 ? 0.956 -3.748 -4.801 1.00 98.81 204 ALA A CA 1
ATOM 1585 C C . ALA A 1 204 ? 2.243 -3.394 -5.543 1.00 98.81 204 ALA A C 1
ATOM 1587 O O . ALA A 1 204 ? 3.307 -3.946 -5.251 1.00 98.81 204 ALA A O 1
ATOM 1588 N N . PHE A 1 205 ? 2.146 -2.406 -6.425 1.00 98.88 205 PHE A N 1
ATOM 1589 C CA . PHE A 1 205 ? 3.275 -1.778 -7.097 1.00 98.88 205 PHE A CA 1
ATOM 1590 C C . PHE A 1 205 ? 3.416 -0.308 -6.688 1.00 98.88 205 PHE A C 1
ATOM 1592 O O . PHE A 1 205 ? 2.430 0.411 -6.529 1.00 98.88 205 PHE A O 1
ATOM 1599 N N . VAL A 1 206 ? 4.655 0.163 -6.561 1.00 98.50 206 VAL A N 1
ATOM 1600 C CA . VAL A 1 206 ? 4.977 1.596 -6.513 1.00 98.50 206 VAL A CA 1
ATOM 1601 C C . VAL A 1 206 ? 6.002 1.878 -7.589 1.00 98.50 206 VAL A C 1
ATOM 1603 O O . VAL A 1 206 ? 7.141 1.417 -7.489 1.00 98.50 206 VAL A O 1
ATOM 1606 N N . ASN A 1 207 ? 5.588 2.589 -8.635 1.00 98.06 207 ASN A N 1
ATOM 1607 C CA . ASN A 1 207 ? 6.402 2.749 -9.825 1.00 98.06 207 ASN A CA 1
ATOM 1608 C C . ASN A 1 207 ? 7.185 4.062 -9.829 1.00 98.06 207 ASN A C 1
ATOM 1610 O O . ASN A 1 207 ? 6.627 5.144 -9.988 1.00 98.06 207 ASN A O 1
ATOM 1614 N N . ALA A 1 208 ? 8.500 3.944 -9.653 1.00 97.56 208 ALA A N 1
ATOM 1615 C CA . ALA A 1 208 ? 9.442 5.051 -9.680 1.00 97.56 208 ALA A CA 1
ATOM 1616 C C . ALA A 1 208 ? 10.164 5.199 -11.030 1.00 97.56 208 ALA A C 1
ATOM 1618 O O . ALA A 1 208 ? 11.027 6.071 -11.130 1.00 97.56 208 ALA A O 1
ATOM 1619 N N . ALA A 1 209 ? 9.864 4.360 -12.028 1.00 97.62 209 ALA A N 1
ATOM 1620 C CA . ALA A 1 209 ? 10.526 4.364 -13.330 1.00 97.62 209 ALA A CA 1
ATOM 1621 C C . ALA A 1 209 ? 10.313 5.676 -14.100 1.00 97.62 209 ALA A C 1
ATOM 1623 O O . ALA A 1 209 ? 9.329 6.392 -13.895 1.00 97.62 209 ALA A O 1
ATOM 1624 N N . VAL A 1 210 ? 11.270 5.986 -14.977 1.00 97.69 210 VAL A N 1
ATOM 1625 C CA . VAL A 1 210 ? 11.257 7.176 -15.837 1.00 97.69 210 VAL A CA 1
ATOM 1626 C C . VAL A 1 210 ? 11.840 6.806 -17.199 1.00 97.69 210 VAL A C 1
ATOM 1628 O O . VAL A 1 210 ? 12.999 6.395 -17.295 1.00 97.69 210 VAL A O 1
ATOM 1631 N N . GLY A 1 211 ? 11.041 6.966 -18.254 1.00 95.69 211 GLY A N 1
ATOM 1632 C CA . GLY A 1 211 ? 11.413 6.669 -19.634 1.00 95.69 211 GLY A CA 1
ATOM 1633 C C . GLY A 1 211 ? 12.632 7.450 -20.134 1.00 95.69 211 GLY A C 1
ATOM 1634 O O . GLY A 1 211 ? 12.945 8.532 -19.640 1.00 95.69 211 GLY A O 1
ATOM 1635 N N . ALA A 1 212 ? 13.312 6.887 -21.140 1.00 93.75 212 ALA A N 1
ATOM 1636 C CA . ALA A 1 212 ? 14.501 7.466 -21.775 1.00 93.75 212 ALA A CA 1
ATOM 1637 C C . ALA A 1 212 ? 15.639 7.822 -20.791 1.00 93.75 212 ALA A C 1
ATOM 1639 O O . ALA A 1 212 ? 16.296 8.853 -20.943 1.00 93.75 212 ALA A O 1
ATOM 1640 N N . THR A 1 213 ? 15.864 6.981 -19.772 1.00 96.19 213 THR A N 1
ATOM 1641 C CA . THR A 1 213 ? 16.953 7.160 -18.799 1.00 96.19 213 THR A CA 1
ATOM 1642 C C . THR A 1 213 ? 18.031 6.086 -18.934 1.00 96.19 213 THR A C 1
ATOM 1644 O O . THR A 1 213 ? 17.728 4.910 -19.120 1.00 96.19 213 THR A O 1
ATOM 1647 N N . SER A 1 214 ? 19.300 6.481 -18.808 1.00 96.12 214 SER A N 1
ATOM 1648 C CA . SER A 1 214 ? 20.433 5.551 -18.690 1.00 96.12 214 SER A CA 1
ATOM 1649 C C . SER A 1 214 ? 20.727 5.213 -17.227 1.00 96.12 214 SER A C 1
ATOM 1651 O O . SER A 1 214 ? 20.364 5.960 -16.310 1.00 96.12 214 SER A O 1
ATOM 1653 N N . SER A 1 215 ? 21.436 4.112 -16.989 1.00 95.06 215 SER A N 1
ATOM 1654 C CA . SER A 1 215 ? 21.830 3.637 -15.658 1.00 95.06 215 SER A CA 1
ATOM 1655 C C . SER A 1 215 ? 22.634 4.682 -14.872 1.00 95.06 215 SER A C 1
ATOM 1657 O O . SER A 1 215 ? 22.502 4.791 -13.652 1.00 95.06 215 SER A O 1
ATOM 1659 N N . THR A 1 216 ? 23.397 5.539 -15.559 1.00 96.75 216 THR A N 1
ATOM 1660 C CA . THR A 1 216 ? 24.169 6.620 -14.923 1.00 96.75 216 THR A CA 1
ATOM 1661 C C . THR A 1 216 ? 23.292 7.690 -14.262 1.00 96.75 216 THR A C 1
ATOM 1663 O O . THR A 1 216 ? 23.689 8.282 -13.258 1.00 96.75 216 THR A O 1
ATOM 1666 N N . GLN A 1 217 ? 22.064 7.905 -14.748 1.00 97.06 217 GLN A N 1
ATOM 1667 C CA . GLN A 1 217 ? 21.113 8.850 -14.145 1.00 97.06 217 GLN A CA 1
ATOM 1668 C C . GLN A 1 217 ? 20.493 8.321 -12.840 1.00 97.06 217 GLN A C 1
ATOM 1670 O O . GLN A 1 217 ? 19.884 9.087 -12.086 1.00 97.06 217 GLN A O 1
ATOM 1675 N N . TRP A 1 218 ? 20.671 7.028 -12.556 1.00 97.56 218 TRP A N 1
ATOM 1676 C CA . TRP A 1 218 ? 20.212 6.354 -11.344 1.00 97.56 218 TRP A CA 1
ATOM 1677 C C . TRP A 1 218 ? 21.272 6.279 -10.239 1.00 97.56 218 TRP A C 1
ATOM 1679 O O . TRP A 1 218 ? 21.015 5.698 -9.183 1.00 97.56 218 TRP A O 1
ATOM 1689 N N . LEU A 1 219 ? 22.449 6.883 -10.446 1.00 97.56 219 LEU A N 1
ATOM 1690 C CA . LEU A 1 219 ? 23.505 6.914 -9.438 1.00 97.56 219 LEU A CA 1
ATOM 1691 C C . LEU A 1 219 ? 23.030 7.558 -8.117 1.00 97.56 219 LEU A C 1
ATOM 1693 O O . LEU A 1 219 ? 22.204 8.483 -8.127 1.00 97.56 219 LEU A O 1
ATOM 1697 N N . PRO A 1 220 ? 23.568 7.102 -6.967 1.00 97.94 220 PRO A N 1
ATOM 1698 C CA . PRO A 1 220 ? 23.213 7.635 -5.658 1.00 97.94 220 PRO A CA 1
ATOM 1699 C C . PRO A 1 220 ? 23.310 9.160 -5.575 1.00 97.94 220 PRO A C 1
ATOM 1701 O O . PRO A 1 220 ? 24.269 9.770 -6.040 1.00 97.94 220 PRO A O 1
ATOM 1704 N N . GLY A 1 221 ? 22.304 9.776 -4.955 1.00 95.12 221 GLY A N 1
ATOM 1705 C CA . GLY A 1 221 ? 22.204 11.233 -4.794 1.00 95.12 221 GLY A CA 1
ATOM 1706 C C . GLY A 1 221 ? 21.555 11.969 -5.972 1.00 95.12 221 GLY A C 1
ATOM 1707 O O . GLY A 1 221 ? 21.183 13.131 -5.825 1.00 95.12 221 GLY A O 1
ATOM 1708 N N . GLY A 1 222 ? 21.349 11.303 -7.112 1.00 96.12 222 GLY A N 1
ATOM 1709 C CA . GLY A 1 222 ? 20.591 11.852 -8.235 1.00 96.12 222 GLY A CA 1
ATOM 1710 C C . GLY A 1 222 ? 19.082 11.961 -7.968 1.00 96.12 222 GLY A C 1
ATOM 1711 O O . GLY A 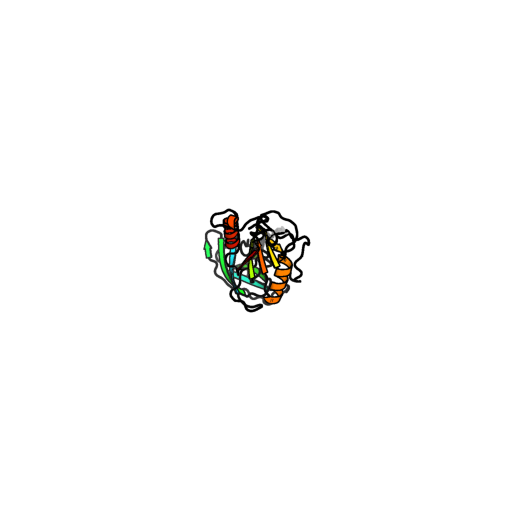1 222 ? 18.544 11.410 -6.999 1.00 96.12 222 GLY A O 1
ATOM 1712 N N . LYS A 1 223 ? 18.371 12.644 -8.876 1.00 96.38 223 LYS A N 1
ATOM 1713 C CA . LYS A 1 223 ? 16.906 12.809 -8.815 1.00 96.38 223 LYS A CA 1
ATOM 1714 C C . LYS A 1 223 ? 16.178 11.458 -8.820 1.00 96.38 223 LYS A C 1
ATOM 1716 O O . LYS A 1 223 ? 15.332 11.233 -7.960 1.00 96.38 223 LYS A O 1
ATOM 1721 N N . LEU A 1 224 ? 16.529 10.562 -9.748 1.00 97.44 224 LEU A N 1
ATOM 1722 C CA . LEU A 1 224 ? 15.868 9.257 -9.906 1.00 97.44 224 LEU A CA 1
ATOM 1723 C C . LEU A 1 224 ? 16.119 8.346 -8.702 1.00 97.44 224 LEU A C 1
ATOM 1725 O O . LEU A 1 224 ? 15.189 7.751 -8.164 1.00 97.44 224 LEU A O 1
ATOM 1729 N N . HIS A 1 225 ? 17.356 8.327 -8.201 1.00 97.69 225 HIS A N 1
ATOM 1730 C CA . HIS A 1 225 ? 17.688 7.640 -6.956 1.00 97.69 225 HIS A CA 1
ATOM 1731 C C . HIS A 1 225 ? 16.856 8.168 -5.776 1.00 97.69 225 HIS A C 1
ATOM 1733 O O . HIS A 1 225 ? 16.265 7.391 -5.034 1.00 97.69 225 HIS A O 1
ATOM 1739 N N . THR A 1 226 ? 16.754 9.489 -5.611 1.00 96.88 226 THR A N 1
ATOM 1740 C CA . THR A 1 226 ? 15.971 10.094 -4.517 1.00 96.88 226 THR A CA 1
ATOM 1741 C C . THR A 1 226 ? 14.483 9.742 -4.617 1.00 96.88 226 THR A C 1
ATOM 1743 O O . THR A 1 226 ? 13.854 9.426 -3.608 1.00 96.88 226 THR A O 1
ATOM 1746 N N . GLN A 1 227 ? 13.931 9.728 -5.831 1.00 95.81 227 GLN A N 1
ATOM 1747 C CA . GLN A 1 227 ? 12.554 9.310 -6.100 1.00 95.81 227 GLN A CA 1
ATOM 1748 C C . GLN A 1 227 ? 12.317 7.831 -5.758 1.00 95.81 227 GLN A C 1
ATOM 1750 O O . GLN A 1 227 ? 11.301 7.493 -5.147 1.00 95.81 227 GLN A O 1
ATOM 1755 N N . LEU A 1 228 ? 13.270 6.955 -6.087 1.00 97.50 228 LEU A N 1
ATOM 1756 C CA . LEU A 1 228 ? 13.221 5.540 -5.720 1.00 97.50 228 LEU A CA 1
ATOM 1757 C C . LEU A 1 228 ? 13.236 5.344 -4.200 1.00 97.50 228 LEU A C 1
ATOM 1759 O O . LEU A 1 228 ? 12.430 4.580 -3.667 1.00 97.50 228 LEU A O 1
ATOM 1763 N N . ILE A 1 229 ? 14.099 6.075 -3.488 1.00 97.75 229 ILE A N 1
ATOM 1764 C CA . ILE A 1 229 ? 14.148 6.041 -2.021 1.00 97.75 229 ILE A CA 1
ATOM 1765 C C . ILE A 1 229 ? 12.826 6.527 -1.415 1.00 97.75 229 ILE A C 1
ATOM 1767 O O . ILE A 1 229 ? 12.302 5.879 -0.510 1.00 97.75 229 ILE A O 1
ATOM 1771 N N . ALA A 1 230 ? 12.249 7.618 -1.930 1.00 96.38 230 ALA A N 1
ATOM 1772 C CA . ALA A 1 230 ? 10.951 8.117 -1.473 1.00 96.38 230 ALA A CA 1
ATOM 1773 C C . ALA A 1 230 ? 9.819 7.099 -1.715 1.00 96.38 230 ALA A C 1
ATOM 1775 O O . ALA A 1 230 ? 8.979 6.889 -0.839 1.00 96.38 230 ALA A O 1
ATOM 1776 N N . SER A 1 231 ? 9.843 6.414 -2.862 1.00 96.81 231 SER A N 1
ATOM 1777 C CA . SER A 1 231 ? 8.886 5.356 -3.209 1.00 96.81 231 SER A CA 1
ATOM 1778 C C . SER A 1 231 ? 8.976 4.167 -2.249 1.00 96.81 231 SER A C 1
ATOM 1780 O O . SER A 1 231 ? 7.958 3.708 -1.734 1.00 96.81 231 SER A O 1
ATOM 1782 N N . GLY A 1 232 ? 10.194 3.712 -1.930 1.00 97.31 232 GLY A N 1
ATOM 1783 C CA . GLY A 1 232 ? 10.412 2.673 -0.919 1.00 97.31 232 GLY A CA 1
ATOM 1784 C C . GLY A 1 232 ? 9.974 3.109 0.482 1.00 97.31 232 GLY A C 1
ATOM 1785 O O . GLY A 1 232 ? 9.317 2.350 1.192 1.00 97.31 232 GLY A O 1
ATOM 1786 N N . ALA A 1 233 ? 10.266 4.354 0.870 1.00 96.94 233 ALA A N 1
ATOM 1787 C CA . ALA A 1 233 ? 9.873 4.896 2.169 1.00 96.94 233 ALA A CA 1
ATOM 1788 C C . ALA A 1 233 ? 8.346 4.982 2.346 1.00 96.94 233 ALA A C 1
ATOM 1790 O O . ALA A 1 233 ? 7.859 4.713 3.443 1.00 96.94 233 ALA A O 1
ATOM 1791 N N . LYS A 1 234 ? 7.585 5.288 1.281 1.00 95.06 234 LYS A N 1
ATOM 1792 C CA . LYS A 1 234 ? 6.109 5.329 1.319 1.00 95.06 234 LYS A CA 1
ATOM 1793 C C . LYS A 1 234 ? 5.496 3.983 1.714 1.00 95.06 234 LYS A C 1
ATOM 1795 O O . LYS A 1 234 ? 4.500 3.962 2.432 1.00 95.06 234 LYS A O 1
ATOM 1800 N N . VAL A 1 235 ? 6.076 2.868 1.273 1.00 95.19 235 VAL A N 1
ATOM 1801 C CA . VAL A 1 235 ? 5.546 1.523 1.572 1.00 95.19 235 VAL A CA 1
ATOM 1802 C C . VAL A 1 235 ? 6.221 0.839 2.757 1.00 95.19 235 VAL A C 1
ATOM 1804 O O . VAL A 1 235 ? 5.709 -0.152 3.277 1.00 95.19 235 VAL A O 1
ATOM 1807 N N . GLY A 1 236 ? 7.358 1.360 3.216 1.00 95.75 236 GLY A N 1
ATOM 1808 C CA . GLY A 1 236 ? 8.125 0.772 4.305 1.00 95.75 236 GLY A CA 1
ATOM 1809 C C . GLY A 1 236 ? 8.738 -0.565 3.891 1.00 95.75 236 GLY A C 1
ATOM 1810 O O . GLY A 1 236 ? 9.719 -0.605 3.152 1.00 95.75 236 GLY A O 1
ATOM 1811 N N . ARG A 1 237 ? 8.192 -1.679 4.390 1.00 97.19 237 ARG A N 1
ATOM 1812 C CA . ARG A 1 237 ? 8.655 -3.016 3.986 1.00 97.19 237 ARG A CA 1
ATOM 1813 C C . ARG A 1 237 ? 8.083 -3.359 2.614 1.00 97.19 237 ARG A C 1
ATOM 1815 O O . ARG A 1 237 ? 6.888 -3.219 2.393 1.00 97.19 237 ARG A O 1
ATOM 1822 N N . PHE A 1 238 ? 8.924 -3.896 1.743 1.00 98.50 238 PHE A N 1
ATOM 1823 C CA . PHE A 1 238 ? 8.539 -4.425 0.437 1.00 98.50 238 PHE A CA 1
ATOM 1824 C C . PHE A 1 238 ? 9.379 -5.665 0.109 1.00 98.50 238 PHE A C 1
ATOM 1826 O O . PHE A 1 238 ? 10.402 -5.924 0.751 1.00 98.50 238 PHE A O 1
ATOM 1833 N N . ARG A 1 239 ? 8.921 -6.473 -0.847 1.00 98.12 239 ARG A N 1
ATOM 1834 C CA . ARG A 1 239 ? 9.531 -7.754 -1.215 1.00 98.12 239 ARG A CA 1
ATOM 1835 C C . ARG A 1 239 ? 10.828 -7.572 -1.984 1.00 98.12 239 ARG A C 1
ATOM 1837 O O . ARG A 1 239 ? 11.816 -8.231 -1.672 1.00 98.12 239 ARG A O 1
ATOM 1844 N N . ALA A 1 240 ? 10.782 -6.751 -3.024 1.00 98.25 240 ALA A N 1
ATOM 1845 C CA . ALA A 1 240 ? 11.883 -6.550 -3.950 1.00 98.25 240 ALA A CA 1
ATOM 1846 C C . ALA A 1 240 ? 11.715 -5.243 -4.731 1.00 98.25 240 ALA A C 1
ATOM 1848 O O . ALA A 1 240 ? 10.607 -4.707 -4.840 1.00 98.25 240 ALA A O 1
ATOM 1849 N N . VAL A 1 241 ? 12.827 -4.781 -5.303 1.00 98.50 241 VAL A N 1
ATOM 1850 C CA . VAL A 1 241 ? 12.812 -3.825 -6.410 1.00 98.50 241 VAL A CA 1
ATOM 1851 C C . VAL A 1 241 ? 12.780 -4.616 -7.717 1.00 98.50 241 VAL A C 1
ATOM 1853 O O . VAL A 1 241 ? 13.596 -5.518 -7.906 1.00 98.50 241 VAL A O 1
ATOM 1856 N N . LEU A 1 242 ? 11.846 -4.290 -8.605 1.00 98.50 242 LEU A N 1
ATOM 1857 C CA . LEU A 1 242 ? 11.790 -4.798 -9.973 1.00 98.50 242 LEU A CA 1
ATOM 1858 C C . LEU A 1 242 ? 12.452 -3.760 -10.881 1.00 98.50 242 LEU A C 1
ATOM 1860 O O . LEU A 1 242 ? 11.988 -2.624 -10.955 1.00 98.50 242 LEU A O 1
ATOM 1864 N N . TRP A 1 243 ? 13.556 -4.143 -11.520 1.00 97.62 243 TRP A N 1
ATOM 1865 C CA . TRP A 1 243 ? 14.402 -3.244 -12.301 1.00 97.62 243 TRP A CA 1
ATOM 1866 C C . TRP A 1 243 ? 14.365 -3.609 -13.783 1.00 97.62 243 TRP A C 1
ATOM 1868 O O . TRP A 1 243 ? 14.780 -4.709 -14.149 1.00 97.62 243 TRP A O 1
ATOM 1878 N N . GLN A 1 244 ? 13.896 -2.693 -14.631 1.00 96.00 244 GLN A N 1
ATOM 1879 C CA . GLN A 1 244 ? 13.893 -2.863 -16.086 1.00 96.00 244 GLN A CA 1
ATOM 1880 C C . GLN A 1 244 ? 14.619 -1.685 -16.737 1.00 96.00 244 GLN A C 1
ATOM 1882 O O . GLN A 1 244 ? 14.085 -0.584 -16.837 1.00 96.00 244 GLN A O 1
ATOM 1887 N N . GLN A 1 245 ? 15.868 -1.897 -17.136 1.00 96.06 245 GLN A N 1
ATOM 1888 C CA . GLN A 1 245 ? 16.677 -0.871 -17.781 1.00 96.06 245 GLN A CA 1
ATOM 1889 C C . GLN A 1 245 ? 17.797 -1.520 -18.601 1.00 96.06 245 GLN A C 1
ATOM 1891 O O . GLN A 1 245 ? 18.192 -2.650 -18.306 1.00 96.06 245 GLN A O 1
ATOM 1896 N N . GLY A 1 246 ? 18.284 -0.810 -19.617 1.00 95.00 246 GLY A N 1
ATOM 1897 C CA . GLY A 1 246 ? 19.545 -1.112 -20.302 1.00 95.00 246 GLY A CA 1
ATOM 1898 C C . GLY A 1 246 ? 19.599 -0.601 -21.738 1.00 95.00 246 GLY A C 1
ATOM 1899 O O . GLY A 1 246 ? 20.656 -0.579 -22.352 1.00 95.00 246 GLY A O 1
ATOM 1900 N N . GLU A 1 247 ? 18.467 -0.186 -22.304 1.00 94.19 247 GLU A N 1
ATOM 1901 C CA . GLU A 1 247 ? 18.375 0.153 -23.726 1.00 94.19 247 GLU A CA 1
ATOM 1902 C C . GLU A 1 247 ? 19.003 1.508 -24.069 1.00 94.19 247 GLU A C 1
ATOM 1904 O O . GLU A 1 247 ? 19.260 1.777 -25.240 1.00 94.19 247 GLU A O 1
ATOM 1909 N N . SER A 1 248 ? 19.226 2.356 -23.062 1.00 92.94 248 SER A N 1
ATOM 1910 C CA . SER A 1 248 ? 19.824 3.690 -23.213 1.00 92.94 248 SER A CA 1
ATOM 1911 C C . SER A 1 248 ? 21.272 3.769 -22.701 1.00 92.94 248 SER A C 1
ATOM 1913 O O . SER A 1 248 ? 21.776 4.880 -22.527 1.00 92.94 248 SER A O 1
ATOM 1915 N N . ASP A 1 249 ? 21.900 2.628 -22.390 1.00 88.38 249 ASP A N 1
ATOM 1916 C CA . ASP A 1 249 ? 23.299 2.533 -21.934 1.00 88.38 249 ASP A CA 1
ATOM 1917 C C . ASP A 1 249 ? 24.305 2.314 -23.071 1.00 88.38 249 ASP A C 1
ATOM 1919 O O . ASP A 1 249 ? 23.958 1.647 -24.074 1.00 88.38 249 ASP A O 1
#